Protein AF-A0A2V2E7L6-F1 (afdb_monomer_lite)

Sequence (193 aa):
MFNAYAQVTAALDRAVTGLPAGRSKAVYAKNCHAIVPCTDEAYANDIAARCREAVGCTAEITGKSIAVSLDANTLASLLRKAMADAEQSEREPDGDTDEGYAELKLMTLARKGDRGLCDTDGIKRAAWLLMGVTAYPQDAKRTAARMKEAALAVREMLKDIPTKERESIRRECGLIGMAGSALMSAGRKIIGL

Radius of gyration: 16.2 Å; chains: 1; bounding box: 34×44×43 Å

Secondary structure (DSSP, 8-state):
---HHHHHHHHHHHHTTTS-SSS---EEETTEEEEEE-S-TTTHHHHHHHHHHHHTSEEEE-SSEEEEE--HHHHHHHHHHHHHT----SSPPPSSSHHHHHHHHHHHHHTT--------HHHHHHHHHHHTGGG-TT-HHHHHHHHHHHHHHHHHTTTTS-HHHHHHHHHHTHHHHHHHHHHHHHHHHHHT-

Structure (mmCIF, N/CA/C/O backbone):
data_AF-A0A2V2E7L6-F1
#
_entry.id   AF-A0A2V2E7L6-F1
#
loop_
_atom_site.group_PDB
_atom_site.id
_atom_site.type_symbol
_atom_site.label_atom_id
_atom_site.label_alt_id
_atom_site.label_comp_id
_atom_site.label_asym_id
_atom_site.label_entity_id
_atom_site.label_seq_id
_atom_site.pdbx_PDB_ins_code
_atom_site.Cartn_x
_atom_site.Cartn_y
_atom_site.Cartn_z
_atom_site.occupancy
_atom_site.B_iso_or_equiv
_atom_site.auth_seq_id
_atom_site.auth_comp_id
_atom_site.auth_asym_id
_atom_site.auth_atom_id
_atom_site.pdbx_PDB_model_num
ATOM 1 N N . MET A 1 1 ? 16.302 -7.862 -2.914 1.00 52.12 1 MET A N 1
ATOM 2 C CA . MET A 1 1 ? 15.168 -7.146 -2.305 1.00 52.12 1 MET A CA 1
ATOM 3 C C . MET A 1 1 ? 13.929 -8.023 -2.408 1.00 52.12 1 MET A C 1
ATOM 5 O O . MET A 1 1 ? 13.472 -8.304 -3.514 1.00 52.12 1 MET A O 1
ATOM 9 N N . PHE A 1 2 ? 13.456 -8.545 -1.278 1.00 51.78 2 PHE A N 1
ATOM 10 C CA . PHE A 1 2 ? 12.215 -9.311 -1.185 1.00 51.78 2 PHE A CA 1
ATOM 11 C C . PHE A 1 2 ? 11.047 -8.327 -1.082 1.00 51.78 2 PHE A C 1
ATOM 13 O O . PHE A 1 2 ? 10.923 -7.595 -0.106 1.00 51.78 2 PHE A O 1
ATOM 20 N N . ASN A 1 3 ? 10.171 -8.307 -2.085 1.00 66.06 3 ASN A N 1
ATOM 21 C CA . ASN A 1 3 ? 8.957 -7.501 -2.045 1.00 66.06 3 ASN A CA 1
ATOM 22 C C . ASN A 1 3 ? 7.763 -8.387 -2.412 1.00 66.06 3 ASN A C 1
ATOM 24 O O . ASN A 1 3 ? 7.606 -8.780 -3.567 1.00 66.06 3 ASN A O 1
ATOM 28 N N . ALA A 1 4 ? 6.922 -8.711 -1.428 1.00 60.75 4 ALA A N 1
ATOM 29 C CA . ALA A 1 4 ? 5.753 -9.563 -1.636 1.00 60.75 4 ALA A CA 1
ATOM 30 C C . ALA A 1 4 ? 4.747 -8.957 -2.623 1.00 60.75 4 ALA A C 1
ATOM 32 O O . ALA A 1 4 ? 4.131 -9.694 -3.386 1.00 60.75 4 ALA A O 1
ATOM 33 N N . TYR A 1 5 ? 4.635 -7.626 -2.696 1.00 71.06 5 TYR A N 1
ATOM 34 C CA . TYR A 1 5 ? 3.842 -6.965 -3.733 1.00 71.06 5 TYR A CA 1
ATOM 35 C C . TYR A 1 5 ? 4.408 -7.266 -5.124 1.00 71.06 5 TYR A C 1
ATOM 37 O O . TYR A 1 5 ? 3.654 -7.590 -6.042 1.00 71.06 5 TYR A O 1
ATOM 45 N N . ALA A 1 6 ? 5.733 -7.200 -5.286 1.00 70.88 6 ALA A N 1
ATOM 46 C CA . ALA A 1 6 ? 6.401 -7.540 -6.540 1.00 70.88 6 ALA A CA 1
ATOM 47 C C . ALA A 1 6 ? 6.273 -9.031 -6.870 1.00 70.88 6 ALA A C 1
ATOM 49 O O . ALA A 1 6 ? 6.044 -9.360 -8.022 1.00 70.88 6 ALA A O 1
ATOM 50 N N . GLN A 1 7 ? 6.373 -9.928 -5.887 1.00 66.00 7 GLN A N 1
ATOM 51 C CA . GLN A 1 7 ? 6.230 -11.371 -6.106 1.00 66.00 7 G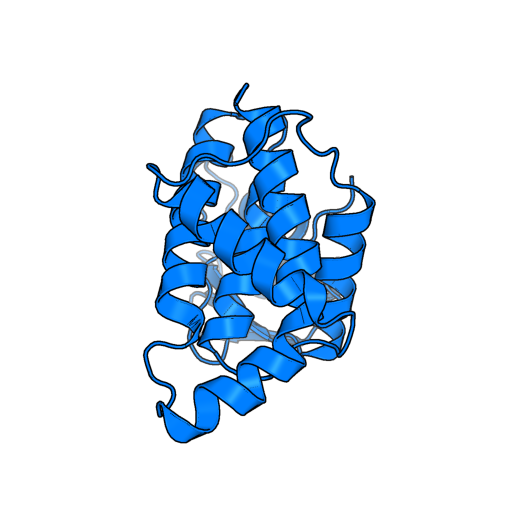LN A CA 1
ATOM 52 C C . GLN A 1 7 ? 4.803 -11.768 -6.461 1.00 66.00 7 GLN A C 1
ATOM 54 O O . GLN A 1 7 ? 4.617 -12.526 -7.408 1.00 66.00 7 GLN A O 1
ATOM 59 N N . VAL A 1 8 ? 3.803 -11.217 -5.762 1.00 66.06 8 VAL A N 1
ATOM 60 C CA . VAL A 1 8 ? 2.398 -11.372 -6.145 1.00 66.06 8 VAL A CA 1
ATOM 61 C C . VAL A 1 8 ? 2.221 -10.827 -7.543 1.00 66.06 8 VAL A C 1
ATOM 63 O O . VAL A 1 8 ? 1.805 -11.594 -8.396 1.00 66.06 8 VAL A O 1
ATOM 66 N N . THR A 1 9 ? 2.628 -9.578 -7.810 1.00 66.00 9 THR A N 1
ATOM 67 C CA . THR A 1 9 ? 2.483 -8.967 -9.142 1.00 66.00 9 THR A CA 1
ATOM 68 C C . THR A 1 9 ? 3.199 -9.769 -10.233 1.00 66.00 9 THR A C 1
ATOM 70 O O . THR A 1 9 ? 2.630 -9.975 -11.293 1.00 66.00 9 THR A O 1
ATOM 73 N N . ALA A 1 10 ? 4.391 -10.302 -9.968 1.00 63.81 10 ALA A N 1
ATOM 74 C CA . ALA A 1 10 ? 5.139 -11.143 -10.898 1.00 63.81 10 ALA A CA 1
ATOM 75 C C . ALA A 1 10 ? 4.474 -12.509 -11.114 1.00 63.81 10 ALA A C 1
ATOM 77 O O . ALA A 1 10 ? 4.509 -13.036 -12.225 1.00 63.81 10 ALA A O 1
ATOM 78 N N . ALA A 1 11 ? 3.852 -13.086 -10.082 1.00 58.09 11 ALA A N 1
ATOM 79 C CA . ALA A 1 11 ? 2.988 -14.248 -10.246 1.00 58.09 11 ALA A CA 1
ATOM 80 C C . ALA A 1 11 ? 1.781 -13.900 -11.136 1.00 58.09 11 ALA A C 1
ATOM 82 O O . ALA A 1 11 ? 1.452 -14.704 -12.001 1.00 58.09 11 ALA A O 1
ATOM 83 N N . LEU A 1 12 ? 1.205 -12.689 -11.029 1.00 56.41 12 LEU A N 1
ATOM 84 C CA . LEU A 1 12 ? 0.148 -12.208 -11.946 1.00 56.41 12 LEU A CA 1
ATOM 85 C C . LEU A 1 12 ? 0.660 -12.023 -13.372 1.00 56.41 12 LEU A C 1
ATOM 87 O O . LEU A 1 12 ? -0.023 -12.362 -14.329 1.00 56.41 12 LEU A O 1
ATOM 91 N N . ASP A 1 13 ? 1.858 -11.473 -13.529 1.00 55.53 13 ASP A N 1
ATOM 92 C CA . ASP A 1 13 ? 2.434 -11.217 -14.845 1.00 55.53 13 ASP A CA 1
ATOM 93 C C . ASP A 1 13 ? 2.744 -12.541 -15.571 1.00 55.53 13 ASP A C 1
ATOM 95 O O . ASP A 1 13 ? 2.579 -12.637 -16.785 1.00 55.53 13 ASP A O 1
ATOM 99 N N . ARG A 1 14 ? 3.133 -13.592 -14.833 1.00 53.56 14 ARG A N 1
ATOM 100 C CA . ARG A 1 14 ? 3.352 -14.953 -15.366 1.00 53.56 14 ARG A CA 1
ATOM 101 C C . ARG A 1 14 ? 2.060 -15.738 -15.596 1.00 53.56 14 ARG A C 1
ATOM 103 O O . ARG A 1 14 ? 2.035 -16.612 -16.450 1.00 53.56 14 ARG A O 1
ATOM 110 N N . ALA A 1 15 ? 1.018 -15.436 -14.831 1.00 48.81 15 ALA A N 1
ATOM 111 C CA . ALA A 1 15 ? -0.311 -16.029 -14.931 1.00 48.81 15 ALA A CA 1
ATOM 112 C C . ALA A 1 15 ? -1.065 -15.643 -16.211 1.00 48.81 15 ALA A C 1
ATOM 114 O O . ALA A 1 15 ? -1.865 -16.415 -16.727 1.00 48.81 15 ALA A O 1
ATOM 115 N N . VAL A 1 16 ? -0.848 -14.413 -16.685 1.00 48.38 16 VAL A N 1
ATOM 116 C CA . VAL A 1 16 ? -1.621 -13.771 -17.763 1.00 48.38 16 VAL A CA 1
ATOM 117 C C . VAL A 1 16 ? -0.838 -13.815 -19.087 1.00 48.38 16 VAL A C 1
ATOM 119 O O . VAL A 1 16 ? -0.894 -12.887 -19.889 1.00 48.38 16 VAL A O 1
ATOM 122 N N . THR A 1 17 ? -0.029 -14.852 -19.323 1.00 51.06 17 THR A N 1
ATOM 123 C CA . THR A 1 17 ? 0.965 -14.857 -20.409 1.00 51.06 17 THR A CA 1
ATOM 124 C C . THR A 1 17 ? 0.361 -14.597 -21.790 1.00 51.06 17 THR A C 1
ATOM 126 O O . THR A 1 17 ? -0.371 -15.397 -22.363 1.00 51.06 17 THR A O 1
ATOM 129 N N . GLY A 1 18 ? 0.742 -13.431 -22.318 1.00 44.72 18 GLY A N 1
ATOM 130 C CA . GLY A 1 18 ? 0.370 -12.887 -23.621 1.00 44.72 18 GLY A CA 1
ATOM 131 C C . GLY A 1 18 ? 0.755 -11.411 -23.790 1.00 44.72 18 GLY A C 1
ATOM 132 O O . GLY A 1 18 ? 0.862 -10.940 -24.919 1.00 44.72 18 GLY A O 1
ATOM 133 N N . LEU A 1 19 ? 1.018 -10.667 -22.705 1.00 38.12 19 LEU A N 1
ATOM 134 C CA . LEU A 1 19 ? 1.447 -9.263 -22.777 1.00 38.12 19 LEU A CA 1
ATOM 135 C C . LEU A 1 19 ? 2.595 -8.951 -21.794 1.00 38.12 19 LEU A C 1
ATOM 137 O O . LEU A 1 19 ? 2.591 -9.461 -20.675 1.00 38.12 19 LEU A O 1
ATOM 141 N N . PRO A 1 20 ? 3.571 -8.102 -22.184 1.00 36.69 20 PRO A N 1
ATOM 142 C CA . PRO A 1 20 ? 4.655 -7.662 -21.304 1.00 36.69 20 PRO A CA 1
ATOM 143 C C . PRO A 1 20 ? 4.115 -6.907 -20.079 1.00 36.69 20 PRO A C 1
ATOM 145 O O . PRO A 1 20 ? 3.036 -6.318 -20.144 1.00 36.69 20 PRO A O 1
ATOM 148 N N . ALA A 1 21 ? 4.901 -6.921 -18.993 1.00 41.59 21 ALA A N 1
ATOM 149 C CA . ALA A 1 21 ? 4.631 -6.522 -17.599 1.00 41.59 21 ALA A CA 1
ATOM 150 C C . ALA A 1 21 ? 4.078 -5.095 -17.354 1.00 41.59 21 ALA A C 1
ATOM 152 O O . ALA A 1 21 ? 4.599 -4.346 -16.529 1.00 41.59 21 ALA A O 1
ATOM 153 N N . GLY A 1 22 ? 3.030 -4.675 -18.058 1.00 39.69 22 GLY A N 1
ATOM 154 C CA . GLY A 1 22 ? 2.589 -3.285 -18.106 1.00 39.69 22 GLY A CA 1
ATOM 155 C C . GLY A 1 22 ? 1.248 -2.973 -17.449 1.00 39.69 22 GLY A C 1
ATOM 156 O O . GLY A 1 22 ? 0.973 -1.789 -17.263 1.00 39.69 22 GLY A O 1
ATOM 157 N N . ARG A 1 23 ? 0.365 -3.946 -17.149 1.00 40.25 23 ARG A N 1
ATOM 158 C CA . ARG A 1 23 ? -1.052 -3.598 -16.863 1.00 40.25 23 ARG A CA 1
ATOM 159 C C . ARG A 1 23 ? -1.836 -4.436 -15.847 1.00 40.25 23 ARG A C 1
ATOM 161 O O . ARG A 1 23 ? -2.898 -3.964 -15.442 1.00 40.25 23 ARG A O 1
ATOM 168 N N . SER A 1 24 ? -1.361 -5.587 -15.373 1.00 46.38 24 SER A N 1
ATOM 169 C CA . SER A 1 24 ? -2.100 -6.362 -14.361 1.00 46.38 24 SER A CA 1
ATOM 170 C C . SER A 1 24 ? -1.882 -5.765 -12.969 1.00 46.38 24 SER A C 1
ATOM 172 O O . SER A 1 24 ? -0.983 -6.147 -12.224 1.00 46.38 24 SER A O 1
ATOM 174 N N . LYS A 1 25 ? -2.672 -4.743 -12.616 1.00 58.47 25 LYS A N 1
ATOM 175 C CA . LYS A 1 25 ? -2.643 -4.162 -11.271 1.00 58.47 25 LYS A CA 1
ATOM 176 C C . LYS A 1 25 ? -3.260 -5.177 -10.308 1.00 58.47 25 LYS A C 1
ATOM 178 O O . LYS A 1 25 ? -4.473 -5.330 -10.310 1.00 58.47 25 LYS A O 1
ATOM 183 N N . ALA A 1 26 ? -2.458 -5.827 -9.466 1.00 62.53 26 ALA A N 1
ATOM 184 C CA . ALA A 1 26 ? -2.985 -6.377 -8.219 1.00 62.53 26 ALA A CA 1
ATOM 185 C C . ALA A 1 26 ? -3.687 -5.224 -7.484 1.00 62.53 26 ALA A C 1
ATOM 187 O O . ALA A 1 26 ? -3.040 -4.210 -7.183 1.00 62.53 26 ALA A O 1
ATOM 188 N N . VAL A 1 27 ? -4.995 -5.326 -7.253 1.00 65.94 27 VAL A N 1
ATOM 189 C CA . VAL A 1 27 ? -5.765 -4.269 -6.582 1.00 65.94 27 VAL A CA 1
ATOM 190 C C . VAL A 1 27 ? -6.230 -4.780 -5.231 1.00 65.94 27 VAL A C 1
ATOM 192 O O . VAL A 1 27 ? -6.679 -5.914 -5.120 1.00 65.94 27 VAL A O 1
ATOM 195 N N . TYR A 1 28 ? -6.138 -3.941 -4.205 1.00 73.12 28 TYR A N 1
ATOM 196 C CA . TYR A 1 28 ? -6.814 -4.211 -2.941 1.00 73.12 28 TYR A CA 1
ATOM 197 C C . TYR A 1 28 ? -8.331 -4.098 -3.127 1.00 73.12 28 TYR A C 1
ATOM 199 O O . TYR A 1 28 ? -8.801 -3.107 -3.694 1.00 73.12 28 TYR A O 1
ATOM 207 N N . ALA A 1 29 ? -9.098 -5.040 -2.588 1.00 75.12 29 ALA A N 1
ATOM 208 C CA . ALA A 1 29 ? -10.550 -4.939 -2.507 1.00 75.12 29 ALA A CA 1
ATOM 209 C C . ALA A 1 29 ? -11.034 -5.161 -1.074 1.00 75.12 29 ALA A C 1
ATOM 211 O O . ALA A 1 29 ? -10.329 -5.692 -0.224 1.00 75.12 29 ALA A O 1
ATOM 212 N N . LYS A 1 30 ? -12.257 -4.733 -0.775 1.00 72.38 30 LYS A N 1
ATOM 213 C CA . LYS A 1 30 ? -12.821 -4.922 0.564 1.00 72.38 30 LYS A CA 1
ATOM 214 C C . LYS A 1 30 ? -12.825 -6.415 0.927 1.00 72.38 30 LYS A C 1
ATOM 216 O O . LYS A 1 30 ? -13.267 -7.220 0.112 1.00 72.38 30 LYS A O 1
ATOM 221 N N . ASN A 1 31 ? -12.330 -6.773 2.115 1.00 72.75 31 ASN A N 1
ATOM 222 C CA . ASN A 1 31 ? -12.122 -8.161 2.568 1.00 72.75 31 ASN A CA 1
ATOM 223 C C . ASN A 1 31 ? -11.083 -8.988 1.777 1.00 72.75 31 ASN A C 1
ATOM 225 O O . ASN A 1 31 ? -10.924 -10.171 2.061 1.00 72.75 31 ASN A O 1
ATOM 229 N N . CYS A 1 32 ? -10.385 -8.411 0.793 1.00 70.25 32 CYS A N 1
ATOM 230 C CA . CYS A 1 32 ? -9.393 -9.100 -0.038 1.00 70.25 32 CYS A CA 1
ATOM 231 C C . CYS A 1 32 ? -8.142 -8.231 -0.191 1.00 70.25 32 CYS A C 1
ATOM 233 O O . CYS A 1 32 ? -8.167 -7.156 -0.788 1.00 70.25 32 CYS A O 1
ATOM 235 N N . HIS A 1 33 ? -7.000 -8.719 0.274 1.00 71.69 33 HIS A N 1
ATOM 236 C CA . HIS A 1 33 ? -5.763 -7.943 0.215 1.00 71.69 33 HIS A CA 1
ATOM 237 C C . HIS A 1 33 ? -5.260 -7.726 -1.208 1.00 71.69 33 HIS A C 1
ATOM 239 O O . HIS A 1 33 ? -4.748 -6.652 -1.525 1.00 71.69 33 HIS A O 1
ATOM 245 N N . ALA A 1 34 ? -5.450 -8.718 -2.072 1.00 73.00 34 ALA A N 1
ATOM 246 C CA . ALA A 1 34 ? -5.235 -8.571 -3.497 1.00 73.00 34 ALA A CA 1
ATOM 247 C C . ALA A 1 34 ? -6.311 -9.333 -4.266 1.00 73.00 34 ALA A C 1
ATOM 249 O O . ALA A 1 34 ? -6.595 -10.491 -3.971 1.00 73.00 34 ALA A O 1
ATOM 250 N N . ILE A 1 35 ? -6.881 -8.682 -5.271 1.00 73.19 35 ILE A N 1
ATOM 251 C CA . ILE A 1 35 ? -7.633 -9.329 -6.335 1.00 73.19 35 ILE A CA 1
ATOM 252 C C . ILE A 1 35 ? -6.741 -9.397 -7.565 1.00 73.19 35 ILE A C 1
ATOM 254 O O . ILE A 1 35 ? -6.147 -8.405 -8.003 1.00 73.19 35 ILE A O 1
ATOM 258 N N . VAL A 1 36 ? -6.676 -10.601 -8.107 1.00 69.31 36 VAL A N 1
ATOM 259 C CA . VAL A 1 36 ? -5.895 -10.987 -9.271 1.00 69.31 36 VAL A CA 1
ATOM 260 C C . VAL A 1 36 ? -6.863 -11.359 -10.379 1.00 69.31 36 VAL A C 1
ATOM 262 O O . VAL A 1 36 ? -7.569 -12.343 -10.210 1.00 69.31 36 VAL A O 1
ATOM 265 N N . PRO A 1 37 ? -6.913 -10.655 -11.515 1.00 65.00 37 PRO A N 1
ATOM 266 C CA . PRO A 1 37 ? -7.666 -11.135 -12.663 1.00 65.00 37 PRO A CA 1
ATOM 267 C C . PRO A 1 37 ? -7.073 -12.461 -13.149 1.00 65.00 37 PRO A C 1
ATOM 269 O O . PRO A 1 37 ? -5.872 -12.556 -13.392 1.00 65.00 37 PRO A O 1
ATOM 272 N N . CYS A 1 38 ? -7.915 -13.474 -13.303 1.00 64.94 38 CYS A N 1
ATOM 273 C CA . CYS A 1 38 ? -7.557 -14.758 -13.882 1.00 64.94 38 CYS A CA 1
ATOM 274 C C . CYS A 1 38 ? -8.382 -14.929 -15.159 1.00 64.94 38 CYS A C 1
ATOM 276 O O . CYS A 1 38 ? -9.595 -15.130 -15.112 1.00 64.94 38 CYS A O 1
ATOM 278 N N . THR A 1 39 ? -7.734 -14.734 -16.308 1.00 59.19 39 THR A N 1
ATOM 279 C CA . THR A 1 39 ? -8.381 -14.813 -17.626 1.00 59.19 39 THR A CA 1
ATOM 280 C C . THR A 1 39 ? -8.483 -16.237 -18.153 1.00 59.19 39 THR A C 1
ATOM 282 O O . THR A 1 39 ? -9.292 -16.478 -19.044 1.00 59.19 39 THR A O 1
ATOM 285 N N . ASP A 1 40 ? -7.683 -17.154 -17.607 1.00 63.22 40 ASP A N 1
ATOM 286 C CA . ASP A 1 40 ? -7.624 -18.553 -18.012 1.00 63.22 40 ASP A CA 1
ATOM 287 C C . ASP A 1 40 ? -7.804 -19.470 -16.794 1.00 63.22 40 ASP A C 1
ATOM 289 O O . ASP A 1 40 ? -6.927 -19.588 -15.933 1.00 63.22 40 ASP A O 1
ATOM 293 N N . GLU A 1 41 ? -8.970 -20.115 -16.727 1.00 64.81 41 GLU A N 1
ATOM 294 C CA . GLU A 1 41 ? -9.347 -21.024 -15.643 1.00 64.81 41 GLU A CA 1
ATOM 295 C C . GLU A 1 41 ? -8.428 -22.253 -15.559 1.00 64.81 41 GLU A C 1
ATOM 297 O O . GLU A 1 41 ? -8.248 -22.797 -14.467 1.00 64.81 41 GLU A O 1
ATOM 302 N N . ALA A 1 42 ? -7.777 -22.652 -16.661 1.00 66.19 42 ALA A N 1
ATOM 303 C CA . ALA A 1 42 ? -6.859 -23.791 -16.673 1.00 66.19 42 ALA A CA 1
ATOM 304 C C . ALA A 1 42 ? -5.615 -23.549 -15.800 1.00 66.19 42 ALA A C 1
ATOM 306 O O . ALA A 1 42 ? -5.059 -24.494 -15.237 1.00 66.19 42 ALA A O 1
ATOM 307 N N . TYR A 1 43 ? -5.210 -22.286 -15.635 1.00 66.06 43 TYR A N 1
ATOM 308 C CA . TYR A 1 43 ? -4.040 -21.901 -14.843 1.00 66.06 43 TYR A CA 1
ATOM 309 C C . TYR A 1 43 ? -4.391 -21.347 -13.460 1.00 66.06 43 TYR A C 1
ATOM 311 O O . TYR A 1 43 ? -3.494 -21.170 -12.637 1.00 66.06 43 TYR A O 1
ATOM 319 N N . ALA A 1 44 ? -5.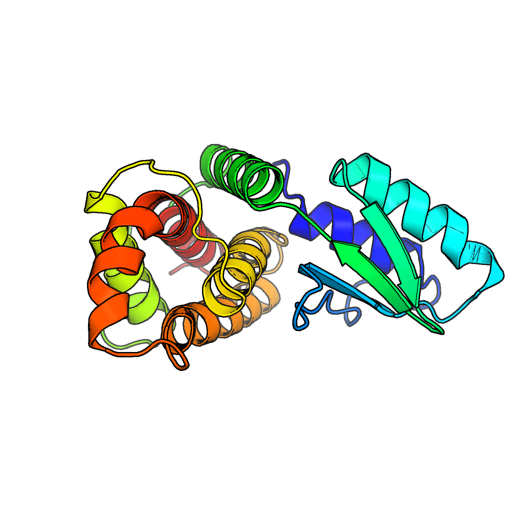673 -21.125 -13.154 1.00 69.31 44 ALA A N 1
ATOM 320 C CA . ALA A 1 44 ? -6.119 -20.518 -11.897 1.00 69.31 44 ALA A CA 1
ATOM 321 C C . ALA A 1 44 ? -5.532 -21.204 -10.649 1.00 69.31 44 ALA A C 1
ATOM 323 O O . ALA A 1 44 ? -5.120 -20.535 -9.700 1.00 69.31 44 ALA A O 1
ATOM 324 N N . ASN A 1 45 ? -5.423 -22.536 -10.676 1.00 74.75 45 ASN A N 1
ATOM 325 C CA . ASN A 1 45 ? -4.851 -23.318 -9.580 1.00 74.75 45 ASN A CA 1
ATOM 326 C C . ASN A 1 45 ? -3.335 -23.124 -9.410 1.00 74.75 45 ASN A C 1
ATOM 328 O O . ASN A 1 45 ? -2.876 -23.021 -8.273 1.00 74.75 45 ASN A O 1
ATOM 332 N N . ASP A 1 46 ? -2.566 -23.036 -10.502 1.00 71.56 46 ASP A N 1
ATOM 333 C CA . ASP A 1 46 ? -1.116 -22.776 -10.446 1.00 71.56 46 ASP A CA 1
ATOM 334 C C . ASP A 1 46 ? -0.842 -21.364 -9.917 1.00 71.56 46 ASP A C 1
ATOM 336 O O . ASP A 1 46 ? -0.004 -21.155 -9.042 1.00 71.56 46 ASP A O 1
ATOM 340 N N . ILE A 1 47 ? -1.622 -20.389 -10.385 1.00 68.25 47 ILE A N 1
ATOM 341 C CA . ILE A 1 47 ? -1.511 -18.991 -9.962 1.00 68.25 47 ILE A CA 1
ATOM 342 C C . ILE A 1 47 ? -1.836 -18.870 -8.475 1.00 68.25 47 ILE A C 1
ATOM 344 O O . ILE A 1 47 ? -1.072 -18.267 -7.721 1.00 68.25 47 ILE A O 1
ATOM 348 N N . ALA A 1 48 ? -2.933 -19.494 -8.033 1.00 73.50 48 ALA A N 1
ATOM 349 C CA . ALA A 1 48 ? -3.289 -19.539 -6.626 1.00 73.50 48 ALA A CA 1
ATOM 350 C C . ALA A 1 48 ? -2.173 -20.200 -5.806 1.00 73.50 48 ALA A C 1
ATOM 352 O O . ALA A 1 48 ? -1.748 -19.618 -4.813 1.00 73.50 48 ALA A O 1
ATOM 353 N N . ALA A 1 49 ? -1.640 -21.352 -6.231 1.00 74.50 49 ALA A N 1
ATOM 354 C CA . ALA A 1 49 ? -0.549 -22.040 -5.538 1.00 74.50 49 ALA A CA 1
ATOM 355 C C . ALA A 1 49 ? 0.702 -21.158 -5.390 1.00 74.50 49 ALA A C 1
ATOM 357 O O . ALA A 1 49 ? 1.225 -21.033 -4.283 1.00 74.50 49 ALA A O 1
ATOM 358 N N . ARG A 1 50 ? 1.118 -20.462 -6.453 1.00 70.38 50 ARG A N 1
ATOM 359 C CA . ARG A 1 50 ? 2.245 -19.515 -6.412 1.00 70.38 50 ARG A CA 1
ATOM 360 C C . ARG A 1 50 ? 1.980 -18.325 -5.496 1.00 70.38 50 ARG A C 1
ATOM 362 O O . ARG A 1 50 ? 2.891 -17.882 -4.803 1.00 70.38 50 ARG A O 1
ATOM 369 N N . CYS A 1 51 ? 0.754 -17.802 -5.459 1.00 69.75 51 CYS A N 1
ATOM 370 C CA . CYS A 1 51 ? 0.380 -16.757 -4.503 1.00 69.75 51 CYS A CA 1
ATOM 371 C C . CYS A 1 51 ? 0.446 -17.267 -3.055 1.00 69.75 51 CYS A C 1
ATOM 373 O O . CYS A 1 51 ? 0.960 -16.561 -2.185 1.00 69.75 51 CYS A O 1
ATOM 375 N N . ARG A 1 52 ? -0.013 -18.500 -2.792 1.00 74.38 52 ARG A N 1
ATOM 376 C CA . ARG A 1 52 ? 0.111 -19.125 -1.464 1.00 74.38 52 ARG A CA 1
ATOM 377 C C . ARG A 1 52 ? 1.575 -19.325 -1.081 1.00 74.38 52 ARG A C 1
ATOM 379 O O . ARG A 1 52 ? 1.922 -19.044 0.056 1.00 74.38 52 ARG A O 1
ATOM 386 N N . GLU A 1 53 ? 2.428 -19.739 -2.014 1.00 71.00 53 GLU A N 1
ATOM 387 C CA . GLU A 1 53 ? 3.864 -19.936 -1.783 1.00 71.00 53 GLU A CA 1
ATOM 388 C C . GLU A 1 53 ? 4.603 -18.612 -1.531 1.00 71.00 53 GLU A C 1
ATOM 390 O O . GLU A 1 53 ? 5.329 -18.484 -0.549 1.00 71.00 53 GLU A O 1
ATOM 395 N N . ALA A 1 54 ? 4.386 -17.602 -2.377 1.00 64.94 54 ALA A N 1
ATOM 396 C CA . ALA A 1 54 ? 5.086 -16.320 -2.287 1.00 64.94 54 ALA A CA 1
ATOM 397 C C . ALA A 1 54 ? 4.728 -15.527 -1.019 1.00 64.94 54 ALA A C 1
ATOM 399 O O . ALA A 1 54 ? 5.553 -14.780 -0.490 1.00 64.94 54 ALA A O 1
ATOM 400 N N . VAL A 1 55 ? 3.487 -15.661 -0.544 1.00 66.12 55 VAL A N 1
ATOM 401 C CA . VAL A 1 55 ? 2.940 -14.806 0.521 1.00 66.12 55 VAL A CA 1
ATOM 402 C C . VAL A 1 55 ? 2.590 -15.586 1.794 1.00 66.12 55 VAL A C 1
ATOM 404 O O . VAL A 1 55 ? 2.415 -14.975 2.844 1.00 66.12 55 VAL A O 1
ATOM 407 N N . GLY A 1 56 ? 2.523 -16.920 1.737 1.00 67.50 56 GLY A N 1
ATOM 408 C CA . GLY A 1 56 ? 2.190 -17.780 2.878 1.00 67.50 56 GLY A CA 1
ATOM 409 C C . GLY A 1 56 ? 0.726 -17.680 3.311 1.00 67.50 56 GLY A C 1
ATOM 410 O O . GLY A 1 56 ? 0.450 -17.580 4.501 1.00 67.50 56 GLY A O 1
ATOM 411 N N . CYS A 1 57 ? -0.214 -17.633 2.364 1.00 70.88 57 CYS A N 1
ATOM 412 C CA . CYS A 1 57 ? -1.587 -17.181 2.621 1.00 70.88 57 CYS A CA 1
ATOM 413 C C . CYS A 1 57 ? -2.683 -18.059 2.013 1.00 70.88 57 CYS A C 1
ATOM 415 O O . CYS A 1 57 ? -2.399 -19.004 1.275 1.00 70.88 57 CYS A O 1
ATOM 417 N N . THR A 1 58 ? -3.946 -17.717 2.291 1.00 76.88 58 THR A N 1
ATOM 418 C CA . THR A 1 58 ? -5.091 -18.285 1.577 1.00 76.88 58 THR A CA 1
ATOM 419 C C . THR A 1 58 ? -5.321 -17.530 0.268 1.00 76.88 58 THR A C 1
ATOM 421 O O . THR A 1 58 ? -5.341 -16.300 0.207 1.00 76.88 58 THR A O 1
ATOM 424 N N . ALA A 1 59 ? -5.478 -18.303 -0.804 1.00 75.00 59 ALA A N 1
ATOM 425 C CA . ALA A 1 59 ? -5.822 -17.810 -2.129 1.00 75.00 59 ALA A CA 1
ATOM 426 C C . ALA A 1 59 ? -7.026 -18.607 -2.631 1.00 75.00 59 ALA A C 1
ATOM 428 O O . ALA A 1 59 ? -6.945 -19.839 -2.741 1.00 75.00 59 ALA A O 1
ATOM 429 N N . GLU A 1 60 ? -8.120 -17.905 -2.904 1.00 80.44 60 GLU A N 1
ATOM 430 C CA . GLU A 1 60 ? -9.400 -18.460 -3.342 1.00 80.44 60 GLU A CA 1
ATOM 431 C C . GLU A 1 60 ? -9.726 -17.976 -4.753 1.00 80.44 60 GLU A C 1
ATOM 433 O O . GLU A 1 60 ? -9.561 -16.800 -5.072 1.00 80.44 60 GLU A O 1
ATOM 438 N N . ILE A 1 61 ? -10.195 -18.882 -5.608 1.00 76.38 61 ILE A N 1
ATOM 439 C CA . ILE A 1 61 ? -10.617 -18.542 -6.969 1.00 76.38 61 ILE A CA 1
ATOM 440 C C . ILE A 1 61 ? -12.070 -18.058 -6.903 1.00 76.38 61 ILE A C 1
ATOM 442 O O . ILE A 1 61 ? -12.960 -18.789 -6.475 1.00 76.38 61 ILE A O 1
ATOM 446 N N . THR A 1 62 ? -12.311 -16.820 -7.325 1.00 73.94 62 THR A N 1
ATOM 447 C CA . THR A 1 62 ? -13.611 -16.143 -7.330 1.00 73.94 62 THR A CA 1
ATOM 448 C C . THR A 1 62 ? -13.982 -15.731 -8.757 1.00 73.94 62 THR A C 1
ATOM 450 O O . THR A 1 62 ? -13.679 -14.637 -9.233 1.00 73.94 62 THR A O 1
ATOM 453 N N . GLY A 1 63 ? -14.640 -16.638 -9.485 1.00 75.00 63 GLY A N 1
ATOM 454 C CA . GLY A 1 63 ? -14.950 -16.436 -10.904 1.00 75.00 63 GLY A CA 1
ATOM 455 C C . GLY A 1 63 ? -13.673 -16.221 -11.725 1.00 75.00 63 GLY A C 1
ATOM 456 O O . GLY A 1 63 ? -12.749 -17.022 -11.654 1.00 75.00 63 GLY A O 1
ATOM 457 N N . LYS A 1 64 ? -13.588 -15.101 -12.455 1.00 72.25 64 LYS A N 1
ATOM 458 C CA . LYS A 1 64 ? -12.402 -14.712 -13.248 1.00 72.25 64 LYS A CA 1
ATOM 459 C C . LYS A 1 64 ? -11.333 -14.006 -12.417 1.00 72.25 64 LYS A C 1
ATOM 461 O O . LYS A 1 64 ? -10.678 -13.071 -12.887 1.00 72.25 64 LYS A O 1
ATOM 466 N N . SER A 1 65 ? -11.215 -14.337 -11.139 1.00 72.81 65 SER A N 1
ATOM 467 C CA . SER A 1 65 ? -10.260 -13.696 -10.247 1.00 72.81 65 SER A CA 1
ATOM 468 C C . SER A 1 65 ? -9.748 -14.637 -9.168 1.00 72.81 65 SER A C 1
ATOM 470 O O . SER A 1 65 ? -10.374 -15.641 -8.860 1.00 72.81 65 SER A O 1
ATOM 472 N N . ILE A 1 66 ? -8.597 -14.310 -8.592 1.00 75.06 66 ILE A N 1
ATOM 473 C CA . ILE A 1 66 ? -8.056 -14.952 -7.399 1.00 75.06 66 ILE A CA 1
ATOM 474 C C . ILE A 1 66 ? -8.011 -13.888 -6.308 1.00 75.06 66 ILE A C 1
ATOM 476 O O . ILE A 1 66 ? -7.363 -12.850 -6.454 1.00 75.06 66 ILE A O 1
ATOM 480 N N . ALA A 1 67 ? -8.747 -14.136 -5.233 1.00 80.19 67 ALA A N 1
ATOM 481 C CA . ALA A 1 67 ? -8.749 -13.326 -4.034 1.00 80.19 67 ALA A CA 1
ATOM 482 C C . ALA A 1 67 ? -7.694 -13.870 -3.071 1.00 80.19 67 ALA A C 1
ATOM 484 O O . ALA A 1 67 ? -7.725 -15.038 -2.683 1.00 80.19 67 ALA A O 1
ATOM 485 N N . VAL A 1 68 ? -6.749 -13.014 -2.700 1.00 77.75 68 VAL A N 1
ATOM 486 C CA . VAL A 1 68 ? -5.724 -13.309 -1.704 1.00 77.75 68 VAL A CA 1
ATOM 487 C C . VAL A 1 68 ? -6.093 -12.610 -0.408 1.00 77.75 68 VAL A C 1
ATOM 489 O O . VAL A 1 68 ? -6.206 -11.379 -0.367 1.00 77.75 68 VAL A O 1
ATOM 492 N N . SER A 1 69 ? -6.237 -13.395 0.653 1.00 78.06 69 SER A N 1
ATOM 493 C CA . SER A 1 69 ? -6.558 -12.907 1.989 1.00 78.06 69 SER A CA 1
ATOM 494 C C . SER A 1 69 ? -5.363 -13.111 2.909 1.00 78.06 69 SER A C 1
ATOM 496 O O . SER A 1 69 ? -4.823 -14.207 3.036 1.00 78.06 69 SER A O 1
ATOM 498 N N . LEU A 1 70 ? -4.936 -12.021 3.541 1.00 77.12 70 LEU A N 1
ATOM 499 C CA . LEU A 1 70 ? -3.852 -12.005 4.511 1.00 77.12 70 LEU A CA 1
ATOM 500 C C . LEU A 1 70 ? -4.430 -11.599 5.856 1.00 77.12 70 LEU A C 1
ATOM 502 O O . LEU A 1 70 ? -5.123 -10.589 5.961 1.00 77.12 70 LEU A O 1
ATOM 506 N N . ASP A 1 71 ? -4.135 -12.358 6.901 1.00 80.19 71 ASP A N 1
ATOM 507 C CA . ASP A 1 71 ? -4.379 -11.857 8.244 1.00 80.19 71 ASP A CA 1
ATOM 508 C C . ASP A 1 71 ? -3.445 -10.663 8.547 1.00 80.19 71 ASP A C 1
ATOM 510 O O . ASP A 1 71 ? -2.438 -10.414 7.865 1.00 80.19 71 ASP A O 1
ATOM 514 N N . ALA A 1 72 ? -3.789 -9.894 9.581 1.00 82.12 72 ALA A N 1
ATOM 515 C CA . ALA A 1 72 ? -3.037 -8.702 9.957 1.00 82.12 72 ALA A CA 1
ATOM 516 C C . ALA A 1 72 ? -1.577 -9.005 10.353 1.00 82.12 72 ALA A C 1
ATOM 518 O O . ALA A 1 72 ? -0.701 -8.177 10.096 1.00 82.12 72 ALA A O 1
ATOM 519 N N . ASN A 1 73 ? -1.287 -10.181 10.921 1.00 85.81 73 ASN A N 1
ATOM 520 C CA . ASN A 1 73 ? 0.061 -10.567 11.349 1.00 85.81 73 ASN A CA 1
ATOM 521 C C . ASN A 1 73 ? 0.952 -10.900 10.152 1.00 85.81 73 ASN A C 1
ATOM 523 O O . ASN A 1 73 ? 2.112 -10.476 10.097 1.00 85.81 73 ASN A O 1
ATOM 527 N N . THR A 1 74 ? 0.407 -11.615 9.172 1.00 82.75 74 THR A N 1
ATOM 528 C CA . THR A 1 74 ? 1.081 -11.917 7.912 1.00 82.75 74 THR A CA 1
ATOM 529 C C . THR A 1 74 ? 1.395 -10.620 7.173 1.00 82.75 74 THR A C 1
ATOM 531 O O . THR A 1 74 ? 2.552 -10.372 6.832 1.00 82.75 74 THR A O 1
ATOM 534 N N . LEU A 1 75 ? 0.416 -9.719 7.028 1.00 84.56 75 LEU A N 1
ATOM 535 C CA . LEU A 1 75 ? 0.643 -8.416 6.396 1.00 84.56 75 LEU A CA 1
ATOM 536 C C . LEU A 1 75 ? 1.671 -7.561 7.156 1.00 84.56 75 LEU A C 1
ATOM 538 O O . LEU A 1 75 ? 2.557 -6.971 6.538 1.00 84.56 75 LEU A O 1
ATOM 542 N N . ALA A 1 76 ? 1.601 -7.525 8.488 1.00 89.12 76 ALA A N 1
ATOM 543 C CA . ALA A 1 76 ? 2.586 -6.842 9.323 1.00 89.12 76 ALA A CA 1
ATOM 544 C C . ALA A 1 76 ? 4.005 -7.397 9.106 1.00 89.12 76 ALA A C 1
ATOM 546 O O . ALA A 1 76 ? 4.970 -6.640 9.018 1.00 89.12 76 ALA A O 1
ATOM 547 N N . SER A 1 77 ? 4.142 -8.717 8.977 1.00 86.56 77 SER A N 1
ATOM 548 C CA . SER A 1 77 ? 5.430 -9.377 8.737 1.00 86.56 77 SER A CA 1
ATOM 549 C C . SER A 1 77 ? 6.004 -9.032 7.363 1.00 86.56 77 SER A C 1
ATOM 551 O O . SER A 1 77 ? 7.203 -8.779 7.240 1.00 86.56 77 SER A O 1
ATOM 553 N N . LEU A 1 78 ? 5.157 -8.960 6.334 1.00 84.88 78 LEU A N 1
ATOM 554 C CA . LEU A 1 78 ? 5.559 -8.541 4.989 1.00 84.88 78 LEU A CA 1
ATOM 555 C C . LEU A 1 78 ? 5.987 -7.073 4.946 1.00 84.88 78 LEU A C 1
ATOM 557 O O . LEU A 1 78 ? 7.013 -6.766 4.344 1.00 84.88 78 LEU A O 1
ATOM 561 N N . LEU A 1 79 ? 5.263 -6.186 5.636 1.00 88.19 79 LEU A N 1
ATOM 562 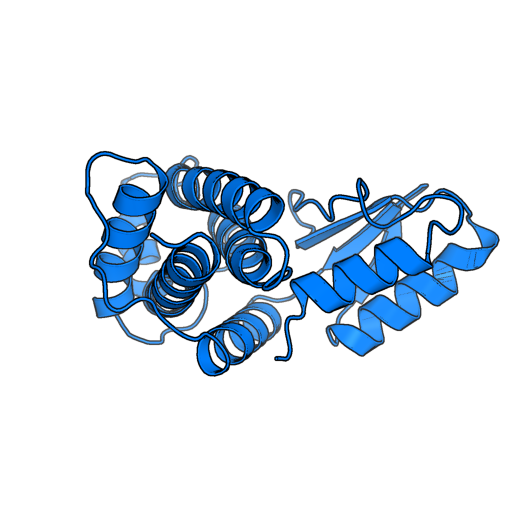C CA . LEU A 1 79 ? 5.642 -4.778 5.771 1.00 88.19 79 LEU A CA 1
ATOM 563 C C . LEU A 1 79 ? 7.019 -4.616 6.416 1.00 88.19 79 LEU A C 1
ATOM 565 O O . LEU A 1 79 ? 7.836 -3.849 5.914 1.00 88.19 79 LEU A O 1
ATOM 569 N N . ARG A 1 80 ? 7.299 -5.355 7.498 1.00 90.00 80 ARG A N 1
ATOM 570 C CA . ARG A 1 80 ? 8.613 -5.318 8.159 1.00 90.00 80 ARG A CA 1
ATOM 571 C C . ARG A 1 80 ? 9.733 -5.766 7.226 1.00 90.00 80 ARG A C 1
ATOM 573 O O . ARG A 1 80 ? 10.766 -5.110 7.180 1.00 90.00 80 ARG A O 1
ATOM 580 N N . LYS A 1 81 ? 9.517 -6.842 6.461 1.00 87.12 81 LYS A N 1
ATOM 581 C CA . LYS A 1 81 ? 10.486 -7.315 5.458 1.00 87.12 81 LYS A CA 1
ATOM 582 C C . LYS A 1 81 ? 10.723 -6.270 4.368 1.00 87.12 81 LYS A C 1
ATOM 584 O O . LYS A 1 81 ? 11.868 -5.953 4.075 1.00 87.12 81 LYS A O 1
ATOM 589 N N . ALA A 1 82 ? 9.652 -5.699 3.816 1.00 86.00 82 ALA A N 1
ATOM 590 C CA . ALA A 1 82 ? 9.750 -4.673 2.781 1.00 86.00 82 ALA A CA 1
ATOM 591 C C . ALA A 1 82 ? 10.484 -3.416 3.280 1.00 86.00 82 ALA A C 1
ATOM 593 O O . ALA A 1 82 ? 11.284 -2.846 2.547 1.00 86.00 82 ALA A O 1
ATOM 594 N N . MET A 1 83 ? 10.235 -3.006 4.528 1.00 90.06 83 MET A N 1
ATOM 595 C CA . MET A 1 83 ? 10.920 -1.891 5.185 1.00 90.06 83 MET A CA 1
ATOM 596 C C . MET A 1 83 ? 12.410 -2.172 5.416 1.00 90.06 83 MET A C 1
ATOM 598 O O . MET A 1 83 ? 13.223 -1.283 5.190 1.00 90.06 83 MET A O 1
ATOM 602 N N . ALA A 1 84 ? 12.770 -3.376 5.870 1.00 88.00 84 ALA A N 1
ATOM 603 C CA . ALA A 1 84 ? 14.159 -3.736 6.170 1.00 88.00 84 ALA A CA 1
ATOM 604 C C . ALA A 1 84 ? 15.068 -3.673 4.932 1.00 88.00 84 ALA A C 1
ATOM 606 O O . ALA A 1 84 ? 16.234 -3.307 5.047 1.00 88.00 84 ALA A O 1
ATOM 607 N N . ASP A 1 85 ? 14.519 -3.980 3.757 1.00 80.19 85 ASP A N 1
ATOM 608 C CA . ASP A 1 85 ? 15.251 -3.919 2.493 1.00 80.19 85 ASP A CA 1
ATOM 609 C C . ASP A 1 85 ? 15.223 -2.518 1.843 1.00 80.19 85 ASP A C 1
ATOM 611 O O . ASP A 1 85 ? 15.858 -2.314 0.809 1.00 80.19 85 ASP A O 1
ATOM 615 N N . ALA A 1 86 ? 14.463 -1.557 2.380 1.00 85.81 86 ALA A N 1
ATOM 616 C CA . ALA A 1 86 ? 14.219 -0.275 1.726 1.00 85.81 86 ALA A CA 1
ATOM 617 C C . ALA A 1 86 ? 15.395 0.701 1.904 1.00 85.81 86 ALA A C 1
ATOM 619 O O . ALA A 1 86 ? 15.668 1.186 3.002 1.00 85.81 86 ALA A O 1
ATOM 620 N N . GLU A 1 87 ? 16.047 1.058 0.798 1.00 88.25 87 GLU A N 1
ATOM 621 C CA . GLU A 1 87 ? 17.055 2.117 0.787 1.00 88.25 87 GLU A CA 1
ATOM 622 C C . GLU A 1 87 ? 16.405 3.503 0.771 1.00 88.25 87 GLU A C 1
ATOM 624 O O . GLU A 1 87 ? 15.821 3.909 -0.229 1.00 88.25 87 GLU A O 1
ATOM 629 N N . GLN A 1 88 ? 16.537 4.242 1.867 1.00 87.75 88 GLN A N 1
ATOM 630 C CA . GLN A 1 88 ? 15.852 5.520 2.075 1.00 87.75 88 GLN A CA 1
ATOM 631 C C . GLN A 1 88 ? 16.566 6.696 1.389 1.00 87.75 88 GLN A C 1
ATOM 633 O O . GLN A 1 88 ? 17.785 6.674 1.204 1.00 87.75 88 GLN A O 1
ATOM 638 N N . SER A 1 89 ? 15.795 7.717 1.004 1.00 88.00 89 SER A N 1
ATOM 639 C CA . SER A 1 89 ? 16.318 8.994 0.508 1.00 88.00 89 SER A CA 1
ATOM 640 C C . SER A 1 89 ? 16.929 9.798 1.658 1.00 88.00 89 SER A C 1
ATOM 642 O O . SER A 1 89 ? 16.414 9.784 2.776 1.00 88.00 89 SER A O 1
ATOM 644 N N . GLU A 1 90 ? 18.007 10.528 1.372 1.00 87.75 90 GLU A N 1
ATOM 645 C CA . GLU A 1 90 ? 18.600 11.504 2.301 1.00 87.75 90 GLU A CA 1
ATOM 646 C C . GLU A 1 90 ? 17.802 12.815 2.349 1.00 87.75 90 GLU A C 1
ATOM 648 O O . GLU A 1 90 ? 18.017 13.646 3.230 1.00 87.75 90 GLU A O 1
ATOM 653 N N . ARG A 1 91 ? 16.881 13.018 1.399 1.00 87.38 91 ARG A N 1
ATOM 654 C CA . ARG A 1 91 ? 16.060 14.224 1.305 1.00 87.38 91 ARG A CA 1
ATOM 655 C C . ARG A 1 91 ? 14.766 14.076 2.097 1.00 87.38 91 ARG A C 1
ATOM 657 O O . ARG A 1 91 ? 14.044 13.073 1.998 1.00 87.38 91 ARG A O 1
ATOM 664 N N . GLU A 1 92 ? 14.465 15.116 2.862 1.00 89.06 92 GLU A N 1
ATOM 665 C CA . GLU A 1 92 ? 13.234 15.199 3.641 1.00 89.06 92 GLU A CA 1
ATOM 666 C C . GLU A 1 92 ? 12.000 15.319 2.729 1.00 89.06 92 GLU A C 1
ATOM 668 O O . GLU A 1 92 ? 12.092 15.909 1.649 1.00 89.06 92 GLU A O 1
ATOM 673 N N . PRO A 1 93 ? 10.842 14.760 3.131 1.00 90.88 93 PRO A N 1
ATOM 674 C CA . PRO A 1 93 ? 9.583 15.029 2.445 1.00 90.88 93 PRO A CA 1
ATOM 675 C C . PRO A 1 93 ? 9.222 16.509 2.462 1.00 90.88 93 PRO A C 1
ATOM 677 O O . PRO A 1 93 ? 9.268 17.155 3.510 1.00 90.88 93 PRO A O 1
ATOM 680 N N . ASP A 1 94 ? 8.739 17.010 1.329 1.00 87.31 94 ASP A N 1
ATOM 681 C CA . ASP A 1 94 ? 8.030 18.282 1.280 1.00 87.31 94 ASP A CA 1
ATOM 682 C C . ASP A 1 94 ? 6.593 18.147 1.824 1.00 87.31 94 ASP A C 1
ATOM 684 O O . ASP A 1 94 ? 6.017 17.063 1.888 1.00 87.31 94 ASP A O 1
ATOM 688 N N . GLY A 1 95 ? 6.001 19.257 2.262 1.00 87.31 95 GLY A N 1
ATOM 689 C CA . GLY A 1 95 ? 4.597 19.297 2.688 1.00 87.31 95 GLY A CA 1
ATOM 690 C C . GLY A 1 95 ? 3.621 19.695 1.579 1.00 87.31 95 GLY A C 1
ATOM 691 O O . GLY A 1 95 ? 2.417 19.730 1.831 1.00 87.31 95 GLY A O 1
ATOM 692 N N . ASP A 1 96 ? 4.134 20.016 0.390 1.00 89.19 96 ASP A N 1
ATOM 693 C CA . ASP A 1 96 ? 3.391 20.677 -0.686 1.00 89.19 96 ASP A CA 1
ATOM 694 C C . ASP A 1 96 ? 2.802 19.674 -1.689 1.00 89.19 96 ASP A C 1
ATOM 696 O O . ASP A 1 96 ? 1.811 19.961 -2.365 1.00 89.19 96 ASP A O 1
ATOM 700 N N . THR A 1 97 ? 3.387 18.479 -1.773 1.00 91.19 97 THR A N 1
ATOM 701 C CA . THR A 1 97 ? 2.899 17.352 -2.569 1.00 91.19 97 THR A CA 1
ATOM 702 C C . THR A 1 97 ? 2.041 16.402 -1.736 1.00 91.19 97 THR A C 1
ATOM 704 O O . THR A 1 97 ? 2.213 16.256 -0.523 1.00 91.19 97 THR A O 1
ATOM 707 N N . ASP A 1 98 ? 1.112 15.700 -2.395 1.00 91.44 98 ASP A N 1
ATOM 708 C CA . ASP A 1 98 ? 0.295 14.671 -1.738 1.00 91.44 98 ASP A CA 1
ATOM 709 C C . ASP A 1 98 ? 1.180 13.549 -1.162 1.00 91.44 98 ASP A C 1
ATOM 711 O O . ASP A 1 98 ? 0.904 13.017 -0.084 1.00 91.44 98 ASP A O 1
ATOM 715 N N . GLU A 1 99 ? 2.249 13.187 -1.874 1.00 93.81 99 GLU A N 1
ATOM 716 C CA . GLU A 1 99 ? 3.209 12.156 -1.494 1.00 93.81 99 GLU A CA 1
ATOM 717 C C . GLU A 1 99 ? 4.022 12.553 -0.259 1.00 93.81 99 GLU A C 1
ATOM 719 O O . GLU A 1 99 ? 4.108 11.766 0.690 1.00 93.81 99 GLU A O 1
ATOM 724 N N . GLY A 1 100 ? 4.574 13.767 -0.247 1.00 93.31 100 GLY A N 1
ATOM 725 C CA . GLY A 1 100 ? 5.338 14.283 0.882 1.00 93.31 100 GLY A CA 1
ATOM 726 C C . GLY A 1 100 ? 4.461 14.509 2.121 1.00 93.31 100 GLY A C 1
ATOM 727 O O . GLY A 1 100 ? 4.793 14.046 3.217 1.00 93.31 100 GLY A O 1
ATOM 728 N N . TYR A 1 101 ? 3.252 15.057 1.950 1.00 94.56 101 TYR A N 1
ATOM 729 C CA . TYR A 1 101 ? 2.272 15.166 3.035 1.00 94.56 101 TYR A CA 1
ATOM 730 C C . TYR A 1 101 ? 1.886 13.795 3.617 1.00 94.56 101 TYR A C 1
ATOM 732 O O . TYR A 1 101 ? 1.787 13.626 4.841 1.00 94.56 101 TYR A O 1
ATOM 740 N N . ALA A 1 102 ? 1.668 12.790 2.761 1.00 95.69 102 ALA A N 1
ATOM 741 C CA . ALA A 1 102 ? 1.359 11.434 3.204 1.00 95.69 102 ALA A CA 1
ATOM 742 C C . ALA A 1 102 ? 2.504 10.830 4.025 1.00 95.69 102 ALA A C 1
ATOM 744 O O . ALA A 1 102 ? 2.247 10.201 5.055 1.00 95.69 102 ALA A O 1
ATOM 745 N N . GLU A 1 103 ? 3.756 11.048 3.631 1.00 96.00 103 GLU A N 1
ATOM 746 C CA . GLU A 1 103 ? 4.902 10.595 4.411 1.00 96.00 103 GLU A CA 1
ATOM 747 C C . GLU A 1 103 ? 5.043 11.329 5.742 1.00 96.00 103 GLU A C 1
ATOM 749 O O . GLU A 1 103 ? 5.230 10.667 6.759 1.00 96.00 103 GLU A O 1
ATOM 754 N N . LEU A 1 104 ? 4.874 12.653 5.797 1.00 95.94 104 LEU A N 1
ATOM 755 C CA . LEU A 1 104 ? 4.895 13.403 7.062 1.00 95.94 104 LEU A CA 1
ATOM 756 C C . LEU A 1 104 ? 3.846 12.870 8.053 1.00 95.94 104 LEU A C 1
ATOM 758 O O . LEU A 1 104 ? 4.095 12.718 9.259 1.00 95.94 104 LEU A O 1
ATOM 762 N N . LYS A 1 105 ? 2.665 12.506 7.542 1.00 95.06 105 LYS A N 1
ATOM 763 C CA . LYS A 1 105 ? 1.627 11.827 8.324 1.00 95.06 105 LYS A CA 1
ATOM 764 C C . LYS A 1 105 ? 2.095 10.453 8.816 1.00 95.06 105 LYS A C 1
ATOM 766 O O . LYS A 1 105 ? 1.861 10.122 9.980 1.00 95.06 105 LYS A O 1
ATOM 771 N N . LEU A 1 106 ? 2.763 9.665 7.975 1.00 95.88 106 LEU A N 1
ATOM 772 C CA . LEU A 1 106 ? 3.324 8.361 8.347 1.00 95.88 106 LEU A CA 1
ATOM 773 C C . LEU A 1 106 ? 4.446 8.496 9.384 1.00 95.88 106 LEU A C 1
ATOM 775 O O . LEU A 1 106 ? 4.417 7.778 10.379 1.00 95.88 106 LEU A O 1
ATOM 779 N N . MET A 1 107 ? 5.343 9.475 9.251 1.00 95.12 107 MET A N 1
ATOM 780 C CA . MET A 1 107 ? 6.380 9.792 10.242 1.00 95.12 107 MET A CA 1
ATOM 781 C C . MET A 1 107 ? 5.772 10.151 11.602 1.00 95.12 107 MET A C 1
ATOM 783 O O . MET A 1 107 ? 6.279 9.752 12.650 1.00 95.12 107 MET A O 1
ATOM 787 N N . THR A 1 108 ? 4.644 10.864 11.611 1.00 93.75 108 THR A N 1
ATOM 788 C CA . THR A 1 108 ? 3.918 11.174 12.851 1.00 93.75 108 THR A CA 1
ATOM 789 C C . THR A 1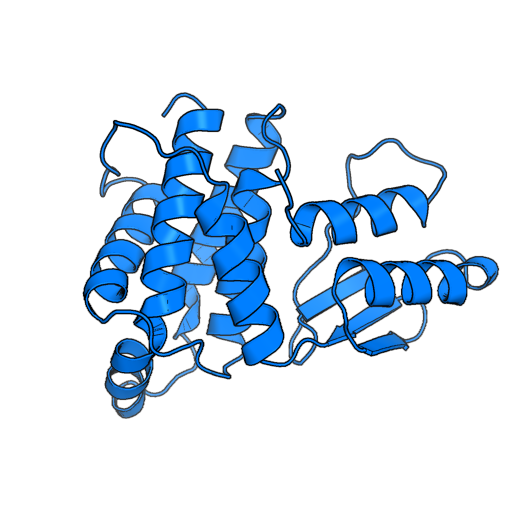 108 ? 3.375 9.910 13.522 1.00 93.75 108 THR A C 1
ATOM 791 O O . THR A 1 108 ? 3.426 9.788 14.748 1.00 93.75 108 THR A O 1
ATOM 794 N N . LEU A 1 109 ? 2.878 8.953 12.734 1.00 93.56 109 LEU A N 1
ATOM 795 C CA . LEU A 1 109 ? 2.429 7.653 13.237 1.00 93.56 109 LEU A CA 1
ATOM 796 C C . LEU A 1 109 ? 3.601 6.774 13.679 1.00 93.56 109 LEU A C 1
ATOM 798 O O . LEU A 1 109 ? 3.491 6.111 14.705 1.00 93.56 109 LEU A O 1
ATOM 802 N N . ALA A 1 110 ? 4.736 6.825 12.979 1.00 93.88 110 ALA A N 1
ATOM 803 C CA . ALA A 1 110 ? 5.937 6.050 13.288 1.00 93.88 110 ALA A CA 1
ATOM 804 C C . ALA A 1 110 ? 6.415 6.269 14.734 1.00 93.88 110 ALA A C 1
ATOM 806 O O . ALA A 1 110 ? 6.849 5.332 15.401 1.00 93.88 110 ALA A O 1
ATOM 807 N N . ARG A 1 111 ? 6.220 7.481 15.277 1.00 92.44 111 ARG A N 1
ATOM 808 C CA . ARG A 1 111 ? 6.513 7.832 16.682 1.00 92.44 111 ARG A CA 1
ATOM 809 C C . ARG A 1 111 ? 5.739 7.002 17.717 1.00 92.44 111 ARG A C 1
ATOM 811 O O . ARG A 1 111 ? 6.027 7.099 18.906 1.00 92.44 111 ARG A O 1
ATOM 818 N N . LYS A 1 112 ? 4.729 6.230 17.307 1.00 89.94 112 LYS A N 1
ATOM 819 C CA . LYS A 1 112 ? 3.953 5.336 18.184 1.00 89.94 112 LYS A CA 1
ATOM 820 C C . LYS A 1 112 ? 4.582 3.944 18.350 1.00 89.94 112 LYS A C 1
ATOM 822 O O . LYS A 1 112 ? 4.118 3.192 19.207 1.00 89.94 112 LYS A O 1
ATOM 827 N N . GLY A 1 113 ? 5.652 3.644 17.608 1.00 86.25 113 GLY A N 1
ATOM 828 C CA . GLY A 1 113 ? 6.413 2.396 17.703 1.00 86.25 113 GLY A CA 1
ATOM 829 C C . GLY A 1 113 ? 5.714 1.190 17.072 1.00 86.25 113 GLY A C 1
ATOM 830 O O . GLY A 1 113 ? 4.624 1.298 16.513 1.00 86.25 113 GLY A O 1
ATOM 831 N N . ASP A 1 114 ? 6.343 0.019 17.147 1.00 85.88 114 ASP A N 1
ATOM 832 C CA . ASP A 1 114 ? 5.771 -1.209 16.592 1.00 85.88 114 ASP A CA 1
ATOM 833 C C . ASP A 1 114 ? 4.705 -1.793 17.528 1.00 85.88 114 ASP A C 1
ATOM 835 O O . ASP A 1 114 ? 5.026 -2.378 18.561 1.00 85.88 114 ASP A O 1
ATOM 839 N N . ARG A 1 115 ? 3.427 -1.635 17.175 1.00 79.88 115 ARG A N 1
ATOM 840 C CA . ARG A 1 115 ? 2.297 -2.279 17.871 1.00 79.88 115 ARG A CA 1
ATOM 841 C C . ARG A 1 115 ? 1.519 -3.236 16.967 1.00 79.88 115 ARG A C 1
ATOM 843 O O . ARG A 1 115 ? 0.404 -3.621 17.299 1.00 79.88 115 ARG A O 1
ATOM 850 N N . GLY A 1 116 ? 2.100 -3.620 15.830 1.00 82.25 116 GLY A N 1
ATOM 851 C CA . GLY A 1 116 ? 1.397 -4.369 14.792 1.00 82.25 116 GLY A CA 1
ATOM 852 C C . GLY A 1 116 ? 0.556 -3.479 13.875 1.00 82.25 116 GLY A C 1
ATOM 853 O O . GLY A 1 116 ? 0.824 -2.289 13.718 1.00 82.25 116 GLY A O 1
ATOM 854 N N . LEU A 1 117 ? -0.428 -4.085 13.213 1.00 85.75 117 LEU A N 1
ATOM 855 C CA . LEU A 1 117 ? -1.266 -3.440 12.207 1.00 85.75 117 LEU A CA 1
ATOM 856 C C . LEU A 1 117 ? -2.737 -3.573 12.608 1.00 85.75 117 LEU A C 1
ATOM 858 O O . LEU A 1 117 ? -3.203 -4.690 12.817 1.00 85.75 117 LEU A O 1
ATOM 862 N N . CYS A 1 118 ? -3.472 -2.460 12.683 1.00 86.56 118 CYS A N 1
ATOM 863 C CA . CYS A 1 118 ? -4.907 -2.526 12.955 1.00 86.56 118 CYS A CA 1
ATOM 864 C C . CYS A 1 118 ? -5.631 -3.275 11.834 1.00 86.56 118 CYS A C 1
ATOM 866 O O . CYS A 1 118 ? -5.391 -3.025 10.647 1.00 86.56 118 CYS A O 1
ATOM 868 N N . ASP A 1 119 ? -6.578 -4.127 12.215 1.00 84.44 119 ASP A N 1
ATOM 869 C CA . ASP A 1 119 ? -7.405 -4.873 11.275 1.00 84.44 119 ASP A CA 1
ATOM 870 C C . ASP A 1 119 ? -8.576 -4.019 10.760 1.00 84.44 119 ASP A C 1
ATOM 872 O O . ASP A 1 119 ? -9.731 -4.195 11.139 1.00 84.44 119 ASP A O 1
ATOM 876 N N . THR A 1 120 ? -8.264 -3.031 9.920 1.00 87.81 120 THR A N 1
ATOM 877 C CA . THR A 1 120 ? -9.277 -2.257 9.193 1.00 87.81 120 THR A CA 1
ATOM 878 C C . THR A 1 120 ? -8.965 -2.240 7.705 1.00 87.81 120 THR A C 1
ATOM 880 O O . THR A 1 120 ? -7.801 -2.172 7.303 1.00 87.81 120 THR A O 1
ATOM 883 N N . ASP A 1 121 ? -10.007 -2.248 6.869 1.00 86.69 121 ASP A N 1
ATOM 884 C CA . ASP A 1 121 ? -9.848 -2.260 5.410 1.00 86.69 121 ASP A CA 1
ATOM 885 C C . ASP A 1 121 ? -8.992 -1.092 4.900 1.00 86.69 121 ASP A C 1
ATOM 887 O O . ASP A 1 121 ? -8.125 -1.268 4.046 1.00 86.69 121 ASP A O 1
ATOM 891 N N . GLY A 1 122 ? -9.205 0.112 5.439 1.00 89.69 122 GLY A N 1
ATOM 892 C CA . GLY A 1 122 ? -8.459 1.305 5.036 1.00 89.69 122 GLY A CA 1
ATOM 893 C C . GLY A 1 122 ? -6.963 1.199 5.340 1.00 89.69 122 GLY A C 1
ATOM 894 O O . GLY A 1 122 ? -6.133 1.566 4.505 1.00 89.69 122 GLY A O 1
ATOM 895 N N . ILE A 1 123 ? -6.608 0.654 6.507 1.00 90.94 123 ILE A N 1
ATOM 896 C CA . ILE A 1 123 ? -5.214 0.474 6.932 1.00 90.94 123 ILE A CA 1
ATOM 897 C C . ILE A 1 123 ? -4.557 -0.657 6.147 1.00 90.94 123 ILE A C 1
ATOM 899 O O . ILE A 1 123 ? -3.451 -0.486 5.636 1.00 90.94 123 ILE A O 1
ATOM 903 N N . LYS A 1 124 ? -5.256 -1.781 5.979 1.00 88.19 124 LYS A N 1
ATOM 904 C CA . LYS A 1 124 ? -4.809 -2.918 5.169 1.00 88.19 124 LYS A CA 1
ATOM 905 C C . LYS A 1 124 ? -4.562 -2.516 3.713 1.00 88.19 124 LYS A C 1
ATOM 907 O O . LYS A 1 124 ? -3.533 -2.883 3.143 1.00 88.19 124 LYS A O 1
ATOM 912 N N . ARG A 1 125 ? -5.443 -1.688 3.140 1.00 89.25 125 ARG A N 1
ATOM 913 C CA . ARG A 1 125 ? -5.278 -1.104 1.803 1.00 89.25 125 ARG A CA 1
ATOM 914 C C . ARG A 1 125 ? -4.039 -0.222 1.706 1.00 89.25 125 ARG A C 1
ATOM 916 O O . ARG A 1 125 ? -3.262 -0.372 0.766 1.00 89.25 125 ARG A O 1
ATOM 923 N N . ALA A 1 126 ? -3.860 0.699 2.652 1.00 92.25 126 ALA A N 1
ATOM 924 C CA . ALA A 1 126 ? -2.702 1.587 2.666 1.00 92.25 126 ALA A CA 1
ATOM 925 C C . ALA A 1 126 ? -1.394 0.793 2.803 1.00 92.25 126 ALA A C 1
ATOM 927 O O . ALA A 1 126 ? -0.474 0.997 2.017 1.00 92.25 126 ALA A O 1
ATOM 928 N N . ALA A 1 127 ? -1.344 -0.175 3.721 1.00 91.19 127 ALA A N 1
ATOM 929 C CA . ALA A 1 127 ? -0.217 -1.086 3.908 1.00 91.19 127 ALA A CA 1
ATOM 930 C C . ALA A 1 127 ? 0.156 -1.834 2.618 1.00 91.19 127 ALA A C 1
ATOM 932 O O . ALA A 1 127 ? 1.323 -1.860 2.227 1.00 91.19 127 ALA A O 1
ATOM 933 N N . TRP A 1 128 ? -0.837 -2.406 1.931 1.00 87.81 128 TRP A N 1
ATOM 934 C CA . TRP A 1 128 ? -0.624 -3.107 0.667 1.00 87.81 128 TRP A CA 1
ATOM 935 C C . TRP A 1 128 ? -0.029 -2.197 -0.415 1.00 87.81 128 TRP A C 1
ATOM 937 O O . TRP A 1 128 ? 0.948 -2.562 -1.068 1.00 87.81 128 TRP A O 1
ATOM 947 N N . LEU A 1 129 ? -0.587 -0.996 -0.588 1.00 89.12 129 LEU A N 1
ATOM 948 C CA . LEU A 1 129 ? -0.139 -0.057 -1.618 1.00 89.12 129 LEU A CA 1
ATOM 949 C C . LEU A 1 129 ? 1.239 0.543 -1.315 1.00 89.12 129 LEU A C 1
ATOM 951 O O . LEU A 1 129 ? 2.024 0.730 -2.242 1.00 89.12 129 LEU A O 1
ATOM 955 N N . LEU A 1 130 ? 1.566 0.767 -0.039 1.00 92.12 130 LEU A N 1
ATOM 956 C CA . LEU A 1 130 ? 2.893 1.214 0.390 1.00 92.12 130 LEU A CA 1
ATOM 957 C C . LEU A 1 130 ? 3.982 0.195 0.033 1.00 92.12 130 LEU A C 1
ATOM 959 O O . LEU A 1 130 ? 5.019 0.583 -0.497 1.00 92.12 130 LEU A O 1
ATOM 963 N N . MET A 1 131 ? 3.744 -1.109 0.229 1.00 88.12 131 MET A N 1
ATOM 964 C CA . MET A 1 131 ? 4.693 -2.142 -0.225 1.00 88.12 131 MET A CA 1
ATOM 965 C C . MET A 1 131 ? 4.920 -2.092 -1.740 1.00 88.12 131 MET A C 1
ATOM 967 O O . MET A 1 131 ? 6.011 -2.394 -2.216 1.00 88.12 131 MET A O 1
ATOM 971 N N . GLY A 1 132 ? 3.907 -1.687 -2.508 1.00 85.88 132 GLY A N 1
ATOM 972 C CA . GLY A 1 132 ? 4.002 -1.560 -3.959 1.00 85.88 132 GLY A CA 1
ATOM 973 C C . GLY A 1 132 ? 4.878 -0.409 -4.450 1.00 85.88 132 GLY A C 1
ATOM 974 O O . GLY A 1 132 ? 5.244 -0.414 -5.625 1.00 85.88 132 GLY A O 1
ATOM 975 N N . VAL A 1 133 ? 5.241 0.547 -3.586 1.00 89.19 133 VAL A N 1
ATOM 976 C CA . VAL A 1 133 ? 6.088 1.695 -3.948 1.00 89.19 133 VAL A CA 1
ATOM 977 C C . VAL A 1 133 ? 7.456 1.229 -4.441 1.00 89.19 133 VAL A C 1
ATOM 979 O O . VAL A 1 133 ? 7.868 1.589 -5.536 1.00 89.19 133 VAL A O 1
ATOM 982 N N . THR A 1 134 ? 8.129 0.361 -3.689 1.00 85.06 134 THR A N 1
ATOM 983 C CA . THR A 1 134 ? 9.492 -0.102 -4.004 1.00 85.06 134 THR A CA 1
ATOM 984 C C . THR A 1 134 ? 9.522 -1.358 -4.877 1.00 85.06 134 THR A C 1
ATOM 986 O O . THR A 1 134 ? 10.573 -1.965 -5.067 1.00 85.06 134 THR A O 1
ATOM 989 N N . ALA A 1 135 ? 8.380 -1.783 -5.423 1.00 82.81 135 ALA A N 1
ATOM 990 C CA . ALA A 1 135 ? 8.284 -3.030 -6.181 1.00 82.81 135 ALA A CA 1
ATOM 991 C C . ALA A 1 135 ? 9.011 -2.985 -7.540 1.00 82.81 135 ALA A C 1
ATOM 993 O O . ALA A 1 135 ? 9.322 -4.039 -8.094 1.00 82.81 135 ALA A O 1
ATOM 994 N N . TYR A 1 136 ? 9.284 -1.789 -8.075 1.00 80.88 136 TYR A N 1
ATOM 995 C CA . TYR A 1 136 ? 9.896 -1.588 -9.394 1.00 80.88 136 TYR A CA 1
ATOM 996 C C . TYR A 1 136 ? 11.072 -0.605 -9.315 1.00 80.88 136 TYR A C 1
ATOM 998 O O . TYR A 1 136 ? 11.002 0.480 -9.891 1.00 80.88 136 TYR A O 1
ATOM 1006 N N . PRO A 1 137 ? 12.173 -0.966 -8.632 1.00 81.12 137 PRO A N 1
ATOM 1007 C CA . PRO A 1 137 ? 13.271 -0.037 -8.347 1.00 81.12 137 PRO A CA 1
ATOM 1008 C C . PRO A 1 137 ? 13.994 0.488 -9.597 1.00 81.12 137 PRO A C 1
ATOM 1010 O O . PRO A 1 137 ? 14.714 1.472 -9.513 1.00 81.12 137 PRO A O 1
ATOM 1013 N N . GLN A 1 138 ? 13.794 -0.150 -10.755 1.00 85.00 138 GLN A N 1
ATOM 1014 C CA . GLN A 1 138 ? 14.366 0.257 -12.044 1.00 85.00 138 GLN A CA 1
ATOM 1015 C C . GLN A 1 138 ? 13.380 1.051 -12.927 1.00 85.00 138 GLN A C 1
ATOM 1017 O O . GLN A 1 138 ? 13.735 1.462 -14.027 1.00 85.00 138 GLN A O 1
ATOM 1022 N N . ASP A 1 139 ? 12.132 1.254 -12.484 1.00 86.06 139 ASP A N 1
ATOM 1023 C CA . ASP A 1 139 ? 11.091 1.975 -13.227 1.00 86.06 139 ASP A CA 1
ATOM 1024 C C . ASP A 1 139 ? 10.566 3.148 -12.390 1.00 86.06 139 ASP A C 1
ATOM 1026 O O . ASP A 1 139 ? 9.599 3.037 -11.624 1.00 86.06 139 ASP A O 1
ATOM 1030 N N . ALA A 1 140 ? 11.218 4.300 -12.549 1.00 88.94 140 ALA A N 1
ATOM 1031 C CA . ALA A 1 140 ? 10.871 5.524 -11.835 1.00 88.94 140 ALA A CA 1
ATOM 1032 C C . ALA A 1 140 ? 9.436 5.994 -12.134 1.00 88.94 140 ALA A C 1
ATOM 1034 O O . ALA A 1 140 ? 8.728 6.452 -11.238 1.00 88.94 140 ALA A O 1
ATOM 1035 N N . LYS A 1 141 ? 8.952 5.831 -13.373 1.00 88.88 141 LYS A N 1
ATOM 1036 C CA . LYS A 1 141 ? 7.598 6.259 -13.758 1.00 88.88 141 LYS A CA 1
ATOM 1037 C C . LYS A 1 141 ? 6.537 5.422 -13.051 1.00 88.88 141 LYS A C 1
ATOM 1039 O O . LYS A 1 141 ? 5.549 5.963 -12.548 1.00 88.88 141 LYS A O 1
ATOM 1044 N N . ARG A 1 142 ? 6.731 4.103 -13.000 1.00 84.94 142 ARG A N 1
ATOM 1045 C CA . ARG A 1 142 ? 5.833 3.189 -12.288 1.00 84.94 142 ARG A CA 1
ATOM 1046 C C . ARG A 1 142 ? 5.916 3.388 -10.781 1.00 84.94 142 ARG A C 1
ATOM 1048 O O . ARG A 1 142 ? 4.872 3.392 -10.136 1.00 84.94 142 ARG A O 1
ATOM 1055 N N . THR A 1 143 ? 7.110 3.625 -10.244 1.00 88.19 143 THR A N 1
ATOM 1056 C CA . THR A 1 143 ? 7.311 3.957 -8.827 1.00 88.19 143 THR A CA 1
ATOM 1057 C C . THR A 1 143 ? 6.553 5.227 -8.445 1.00 88.19 143 THR A C 1
ATOM 1059 O O . THR A 1 143 ? 5.738 5.186 -7.527 1.00 88.19 143 THR A O 1
ATOM 1062 N N . ALA A 1 144 ? 6.688 6.311 -9.216 1.00 90.06 144 ALA A N 1
ATOM 1063 C CA . ALA A 1 144 ? 5.941 7.553 -8.997 1.00 90.06 144 ALA A CA 1
ATOM 1064 C C . ALA A 1 144 ? 4.415 7.335 -9.028 1.00 90.06 144 ALA A C 1
ATOM 1066 O O . ALA A 1 144 ? 3.684 7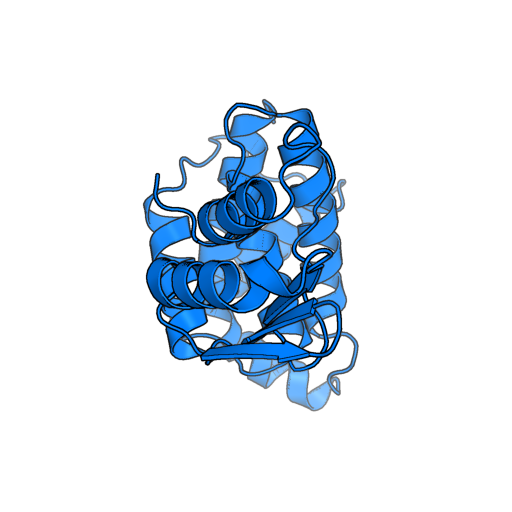.851 -8.184 1.00 90.06 144 ALA A O 1
ATOM 1067 N N . ALA A 1 145 ? 3.912 6.528 -9.969 1.00 89.12 145 ALA A N 1
ATOM 1068 C CA . ALA A 1 145 ? 2.488 6.195 -10.025 1.00 89.12 145 ALA A CA 1
ATOM 1069 C C . ALA A 1 145 ? 2.015 5.417 -8.781 1.00 89.12 145 ALA A C 1
ATOM 1071 O O . ALA A 1 145 ? 0.920 5.671 -8.278 1.00 89.12 145 ALA A O 1
ATOM 1072 N N . ARG A 1 146 ? 2.833 4.494 -8.258 1.00 88.12 146 ARG A N 1
ATOM 1073 C CA . ARG A 1 146 ? 2.519 3.748 -7.028 1.00 88.12 146 ARG A CA 1
ATOM 1074 C C . ARG A 1 146 ? 2.601 4.614 -5.782 1.00 88.12 146 ARG A C 1
ATOM 1076 O O . ARG A 1 146 ? 1.742 4.473 -4.919 1.00 88.12 146 ARG A O 1
ATOM 1083 N N . MET A 1 147 ? 3.554 5.540 -5.717 1.00 92.38 147 MET A N 1
ATOM 1084 C CA . MET A 1 147 ? 3.618 6.531 -4.642 1.00 92.38 147 MET A CA 1
ATOM 1085 C C . MET A 1 147 ? 2.338 7.363 -4.574 1.00 92.38 147 MET A C 1
ATOM 1087 O O . MET A 1 147 ? 1.769 7.493 -3.495 1.00 92.38 147 MET A O 1
ATOM 1091 N N . LYS A 1 148 ? 1.815 7.825 -5.716 1.00 92.81 148 LYS A N 1
ATOM 1092 C CA . LYS A 1 148 ? 0.523 8.534 -5.779 1.00 92.81 148 LYS A CA 1
ATOM 1093 C C . LYS A 1 148 ? -0.638 7.693 -5.260 1.00 92.81 148 LYS A C 1
ATOM 1095 O O . LYS A 1 148 ? -1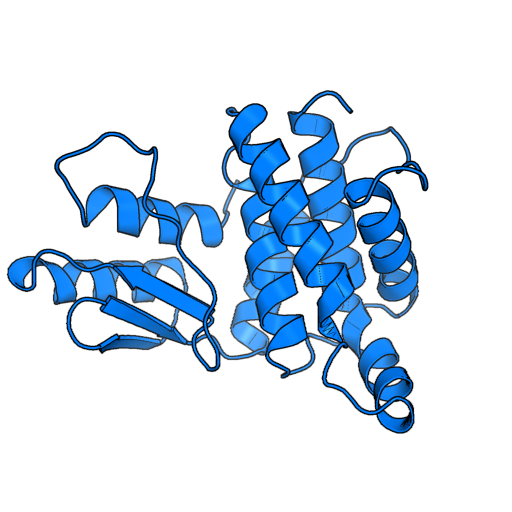.429 8.155 -4.441 1.00 92.81 148 LYS A O 1
ATOM 1100 N N . GLU A 1 149 ? -0.741 6.443 -5.712 1.00 91.19 149 GLU A N 1
ATOM 1101 C CA . GLU A 1 149 ? -1.788 5.522 -5.250 1.00 91.19 149 GLU A CA 1
ATOM 1102 C C . GLU A 1 149 ? -1.686 5.250 -3.737 1.00 91.19 149 GLU A C 1
ATOM 1104 O O . GLU A 1 149 ? -2.706 5.238 -3.039 1.00 91.19 149 GLU A O 1
ATOM 1109 N N . ALA A 1 150 ? -0.468 5.074 -3.218 1.00 92.75 150 ALA A N 1
ATOM 1110 C CA . ALA A 1 150 ? -0.208 4.864 -1.799 1.00 92.75 150 ALA A CA 1
ATOM 1111 C C . ALA A 1 150 ? -0.525 6.115 -0.965 1.00 92.75 150 ALA A C 1
ATOM 1113 O O . ALA A 1 150 ? -1.197 6.003 0.060 1.00 92.75 150 ALA A O 1
ATOM 1114 N N . ALA A 1 151 ? -0.128 7.304 -1.423 1.00 95.38 151 ALA A N 1
ATOM 1115 C CA . ALA A 1 151 ? -0.408 8.574 -0.759 1.00 95.38 151 ALA A CA 1
ATOM 1116 C C . ALA A 1 151 ? -1.918 8.815 -0.605 1.00 95.38 151 ALA A C 1
ATOM 1118 O O . ALA A 1 151 ? -2.402 9.107 0.494 1.00 95.38 151 ALA A O 1
ATOM 1119 N N . LEU A 1 152 ? -2.690 8.582 -1.673 1.00 93.88 152 LEU A N 1
ATOM 1120 C CA . LEU A 1 152 ? -4.153 8.645 -1.628 1.00 93.88 152 LEU A CA 1
ATOM 1121 C C . LEU A 1 152 ? -4.733 7.648 -0.617 1.00 93.88 152 LEU A C 1
ATOM 1123 O O . LEU A 1 152 ? -5.602 8.003 0.181 1.00 93.88 152 LEU A O 1
ATOM 1127 N N . ALA A 1 153 ? -4.228 6.413 -0.592 1.00 93.12 153 ALA A N 1
ATOM 1128 C CA . ALA A 1 153 ? -4.680 5.409 0.366 1.00 93.12 153 ALA A CA 1
ATOM 1129 C C . ALA A 1 153 ? -4.364 5.789 1.819 1.00 93.12 153 ALA A C 1
ATOM 1131 O O . ALA A 1 153 ? -5.225 5.653 2.683 1.00 93.12 153 ALA A O 1
ATOM 1132 N N . VAL A 1 154 ? -3.178 6.335 2.089 1.00 95.38 154 VAL A N 1
ATOM 1133 C CA . VAL A 1 154 ? -2.783 6.852 3.410 1.00 95.38 154 VAL A CA 1
ATOM 1134 C C . VAL A 1 154 ? -3.668 8.025 3.832 1.00 95.38 154 VAL A C 1
ATOM 1136 O O . VAL A 1 154 ? -4.019 8.164 5.013 1.00 95.38 154 VAL A O 1
ATOM 1139 N N . ARG A 1 155 ? -4.081 8.877 2.887 1.00 92.38 155 ARG A N 1
ATOM 1140 C CA . ARG A 1 155 ? -5.023 9.969 3.158 1.00 92.38 155 ARG A CA 1
ATOM 1141 C C . ARG A 1 155 ? -6.377 9.425 3.607 1.00 92.38 155 ARG A C 1
ATOM 1143 O O . ARG A 1 155 ? -6.908 9.886 4.618 1.00 92.38 155 ARG A O 1
ATOM 1150 N N . GLU A 1 156 ? -6.878 8.409 2.911 1.00 92.31 156 GLU A N 1
ATOM 1151 C CA . GLU A 1 156 ? -8.209 7.832 3.114 1.00 92.31 156 GLU A CA 1
ATOM 1152 C C . GLU A 1 156 ? -8.279 6.693 4.144 1.00 92.31 156 GLU A C 1
ATOM 1154 O O . GLU A 1 156 ? -9.378 6.272 4.489 1.00 92.31 156 GLU A O 1
ATOM 1159 N N . MET A 1 157 ? -7.159 6.220 4.702 1.00 91.75 157 MET A N 1
ATOM 1160 C CA . MET A 1 157 ? -7.134 5.006 5.542 1.00 91.75 157 MET A CA 1
ATOM 1161 C C . MET A 1 157 ? -8.021 5.054 6.802 1.00 91.75 157 MET A C 1
ATOM 1163 O O . MET A 1 157 ? -8.313 4.012 7.375 1.00 91.75 157 MET A O 1
ATOM 1167 N N . LEU A 1 158 ? -8.448 6.248 7.238 1.00 90.06 158 LEU A N 1
ATOM 1168 C CA . LEU A 1 158 ? -9.361 6.453 8.376 1.00 90.06 158 LEU A CA 1
ATOM 1169 C C . LEU A 1 158 ? -10.694 7.122 7.972 1.00 90.06 158 LEU A C 1
ATOM 1171 O O . LEU A 1 158 ? -11.411 7.613 8.845 1.00 90.06 158 LEU A O 1
ATOM 1175 N N . LYS A 1 159 ? -10.999 7.225 6.670 1.00 89.00 159 LYS A N 1
ATOM 1176 C CA . LYS A 1 159 ? -12.124 8.016 6.131 1.00 89.00 159 LYS A CA 1
ATOM 1177 C C . LYS A 1 159 ? -13.465 7.595 6.731 1.00 89.00 159 LYS A C 1
ATOM 1179 O O . LYS A 1 159 ? -14.178 8.453 7.245 1.00 89.00 159 LYS A O 1
ATOM 1184 N N . ASP A 1 160 ? -13.721 6.292 6.772 1.00 86.19 160 ASP A N 1
ATOM 1185 C CA . ASP A 1 160 ? -14.996 5.717 7.224 1.00 86.19 160 ASP A CA 1
ATOM 1186 C C . ASP A 1 160 ? -15.020 5.385 8.726 1.00 86.19 160 ASP A C 1
ATOM 1188 O O . ASP A 1 160 ? -15.975 4.807 9.234 1.00 86.19 160 ASP A O 1
ATOM 1192 N N . ILE A 1 161 ? -13.966 5.760 9.456 1.00 87.12 161 ILE A N 1
ATOM 1193 C CA . ILE A 1 161 ? -13.833 5.489 10.889 1.00 87.12 161 ILE A CA 1
ATOM 1194 C C . ILE A 1 161 ? -14.389 6.683 11.677 1.00 87.12 161 ILE A C 1
ATOM 1196 O O . ILE A 1 161 ? -13.955 7.817 11.418 1.00 87.12 161 ILE A O 1
ATOM 1200 N N . PRO A 1 162 ? -15.286 6.476 12.661 1.00 89.06 162 PRO A N 1
ATOM 1201 C CA . PRO A 1 162 ? -15.802 7.545 13.513 1.00 89.06 162 PRO A CA 1
ATOM 1202 C C . PRO A 1 162 ? -14.685 8.321 14.216 1.00 89.06 162 PRO A C 1
ATOM 1204 O O . PRO A 1 162 ? -13.734 7.739 14.735 1.00 89.06 162 PRO A O 1
ATOM 1207 N N . THR A 1 163 ? -14.805 9.650 14.302 1.00 87.38 163 THR A N 1
ATOM 1208 C CA . THR A 1 163 ? -13.756 10.520 14.875 1.00 87.38 163 THR A CA 1
ATOM 1209 C C . THR A 1 163 ? -13.313 10.094 16.276 1.00 87.38 163 THR A C 1
ATOM 1211 O O . THR A 1 163 ? -12.122 10.155 16.573 1.00 87.38 163 THR A O 1
ATOM 1214 N N . LYS A 1 164 ? -14.248 9.614 17.107 1.00 89.19 164 LYS A N 1
ATOM 1215 C CA . LYS A 1 164 ? -13.979 9.144 18.476 1.00 89.19 164 LYS A CA 1
ATOM 1216 C C . LYS A 1 164 ? -13.076 7.903 18.521 1.00 89.19 164 LYS A C 1
ATOM 1218 O O . LYS A 1 164 ? -12.320 7.739 19.469 1.00 89.19 164 LYS A O 1
ATOM 1223 N N . GLU A 1 165 ? -13.112 7.064 17.488 1.00 87.38 165 GLU A N 1
ATOM 1224 C CA . GLU A 1 165 ? -12.330 5.821 17.393 1.00 87.38 165 GLU A CA 1
ATOM 1225 C C . GLU A 1 165 ? -10.976 6.034 16.704 1.00 87.38 165 GLU A C 1
ATOM 1227 O O . GLU A 1 165 ? -10.012 5.310 16.965 1.00 87.38 165 GLU A O 1
ATOM 1232 N N . ARG A 1 166 ? -10.860 7.074 15.861 1.00 88.38 166 ARG A N 1
ATOM 1233 C CA . ARG A 1 166 ? -9.632 7.377 15.104 1.00 88.38 166 ARG A CA 1
ATOM 1234 C C . ARG A 1 166 ? -8.411 7.536 15.995 1.00 88.38 166 ARG A C 1
ATOM 1236 O O . ARG A 1 166 ? -7.317 7.170 15.576 1.00 88.38 166 ARG A O 1
ATOM 1243 N N . GLU A 1 167 ? -8.559 8.116 17.183 1.00 85.44 167 GLU A N 1
ATOM 1244 C CA . GLU A 1 167 ? -7.416 8.308 18.074 1.00 85.44 167 GLU A CA 1
ATOM 1245 C C . GLU A 1 167 ? -6.888 6.979 18.620 1.00 85.44 167 GLU A C 1
ATOM 1247 O O . GLU A 1 167 ? -5.676 6.771 18.616 1.00 85.44 167 GLU A O 1
ATOM 1252 N N . SER A 1 168 ? -7.782 6.063 19.007 1.00 85.81 168 SER A N 1
ATOM 1253 C CA . SER A 1 168 ? -7.399 4.717 19.443 1.00 85.81 168 SER A CA 1
ATOM 1254 C C . SER A 1 168 ? -6.647 3.986 18.336 1.00 85.81 168 SER A C 1
ATOM 1256 O O . SER A 1 168 ? -5.533 3.515 18.540 1.00 85.81 168 SER A O 1
ATOM 1258 N N . ILE A 1 169 ? -7.194 4.016 17.120 1.00 85.38 169 ILE A N 1
ATOM 1259 C CA . ILE A 1 169 ? -6.588 3.368 15.954 1.00 85.38 169 ILE A CA 1
ATOM 1260 C C . ILE A 1 169 ? -5.225 3.984 15.614 1.00 85.38 169 ILE A C 1
ATOM 1262 O O . ILE A 1 169 ? -4.257 3.271 15.365 1.00 85.38 169 ILE A O 1
ATOM 1266 N N . ARG A 1 170 ? -5.082 5.314 15.671 1.00 86.06 170 ARG A N 1
ATOM 1267 C CA . ARG A 1 170 ? -3.787 5.980 15.436 1.00 86.06 170 ARG A CA 1
ATOM 1268 C C . ARG A 1 170 ? -2.711 5.560 16.435 1.00 86.06 170 ARG A C 1
ATOM 1270 O O . ARG A 1 170 ? -1.538 5.583 16.072 1.00 86.06 170 ARG A O 1
ATOM 1277 N N . ARG A 1 171 ? -3.075 5.196 17.671 1.00 84.62 171 ARG A N 1
ATOM 1278 C CA . ARG A 1 171 ? -2.116 4.692 18.672 1.00 84.62 171 ARG A CA 1
ATOM 1279 C C . ARG A 1 171 ? -1.565 3.315 18.303 1.00 84.62 171 ARG A C 1
ATOM 1281 O O . ARG A 1 171 ? -0.472 2.988 18.748 1.00 84.62 171 ARG A O 1
ATOM 1288 N N . GLU A 1 172 ? -2.281 2.553 17.486 1.00 87.12 172 GLU A N 1
ATOM 1289 C CA . GLU A 1 172 ? -1.899 1.218 17.015 1.00 87.12 172 GLU A CA 1
ATOM 1290 C C . GLU A 1 172 ? -1.289 1.230 15.600 1.00 87.12 172 GLU A C 1
ATOM 1292 O O . GLU A 1 172 ? -0.583 0.305 15.217 1.00 87.12 172 GLU A O 1
ATOM 1297 N N . CYS A 1 173 ? -1.457 2.316 14.839 1.00 89.12 173 CYS A N 1
ATOM 1298 C CA . CYS A 1 173 ? -0.919 2.482 13.481 1.00 89.12 173 CYS A CA 1
ATOM 1299 C C . CYS A 1 173 ? 0.599 2.754 13.400 1.00 89.12 173 CYS A C 1
ATOM 1301 O O . CYS A 1 173 ? 1.081 3.264 12.386 1.00 89.12 173 CYS A O 1
ATOM 1303 N N . GLY A 1 174 ? 1.376 2.471 14.443 1.00 92.94 174 GLY A N 1
ATOM 1304 C CA . GLY A 1 174 ? 2.796 2.820 14.442 1.00 92.94 174 GLY A CA 1
ATOM 1305 C C . GLY A 1 174 ? 3.627 2.011 13.440 1.00 92.94 174 GLY A C 1
ATOM 1306 O O . GLY A 1 174 ? 4.500 2.578 12.783 1.00 92.94 174 GLY A O 1
ATOM 1307 N N . LEU A 1 175 ? 3.287 0.734 13.208 1.00 93.94 175 LEU A N 1
ATOM 1308 C CA . LEU A 1 175 ? 3.968 -0.098 12.208 1.00 93.94 175 LEU A CA 1
ATOM 1309 C C . LEU A 1 175 ? 3.775 0.427 10.784 1.00 93.94 175 LEU A C 1
ATOM 1311 O O . LEU A 1 175 ? 4.750 0.558 10.049 1.00 93.94 175 LEU A O 1
ATOM 1315 N N . ILE A 1 176 ? 2.533 0.745 10.395 1.00 94.06 176 ILE A N 1
ATOM 1316 C CA . ILE A 1 176 ? 2.278 1.332 9.073 1.00 94.06 176 ILE A CA 1
ATOM 1317 C C . ILE A 1 176 ? 2.954 2.699 8.950 1.00 94.06 176 ILE A C 1
ATOM 1319 O O . ILE A 1 176 ? 3.432 3.024 7.873 1.00 94.06 176 ILE A O 1
ATOM 1323 N N . GLY A 1 177 ? 3.069 3.456 10.047 1.00 95.31 177 GLY A N 1
ATOM 1324 C CA . GLY A 1 177 ? 3.858 4.684 10.094 1.00 95.31 177 GLY A CA 1
ATOM 1325 C C . GLY A 1 177 ? 5.329 4.457 9.742 1.00 95.31 177 GLY A C 1
ATOM 1326 O O . GLY A 1 177 ? 5.818 5.066 8.798 1.00 95.31 177 GLY A O 1
ATOM 1327 N N . MET A 1 178 ? 6.014 3.555 10.454 1.00 95.44 178 MET A N 1
ATOM 1328 C CA . MET A 1 178 ? 7.441 3.263 10.233 1.00 95.44 178 MET A CA 1
ATOM 1329 C C . MET A 1 178 ? 7.705 2.659 8.852 1.00 95.44 178 MET A C 1
ATOM 1331 O O . MET A 1 178 ? 8.542 3.158 8.101 1.00 95.44 178 MET A O 1
ATOM 1335 N N . ALA A 1 179 ? 6.972 1.598 8.500 1.00 94.38 179 ALA A N 1
ATOM 1336 C CA . ALA A 1 179 ? 7.154 0.924 7.221 1.00 94.38 179 ALA A CA 1
ATOM 1337 C C . ALA A 1 179 ? 6.744 1.838 6.064 1.00 94.38 179 ALA A C 1
ATOM 1339 O O . ALA A 1 179 ? 7.454 1.940 5.070 1.00 94.38 179 ALA A O 1
ATOM 1340 N N . GLY A 1 180 ? 5.624 2.545 6.206 1.00 94.56 180 GLY A N 1
ATOM 1341 C CA . GLY A 1 180 ? 5.133 3.461 5.192 1.00 94.56 180 GLY A CA 1
ATOM 1342 C C . GLY A 1 180 ? 6.084 4.619 4.933 1.00 94.56 180 GLY A C 1
ATOM 1343 O O . GLY A 1 180 ? 6.344 4.909 3.769 1.00 94.56 180 GLY A O 1
ATOM 1344 N N . SER A 1 181 ? 6.625 5.265 5.973 1.00 95.94 181 SER A N 1
ATOM 1345 C CA . SER A 1 181 ? 7.567 6.369 5.763 1.00 95.94 181 SER A CA 1
ATOM 1346 C C . SER A 1 181 ? 8.853 5.883 5.100 1.00 95.94 181 SER A C 1
ATOM 1348 O O . SER A 1 181 ? 9.303 6.488 4.134 1.00 95.94 181 SER A O 1
ATOM 1350 N N . ALA A 1 182 ? 9.398 4.744 5.538 1.00 95.50 182 ALA A N 1
ATOM 1351 C CA . ALA A 1 182 ? 10.590 4.158 4.926 1.00 95.50 182 ALA A CA 1
ATOM 1352 C C . ALA A 1 182 ? 10.370 3.797 3.446 1.00 95.50 182 ALA A C 1
ATOM 1354 O O . ALA A 1 182 ? 11.221 4.079 2.605 1.00 95.50 182 ALA A O 1
ATOM 1355 N N . LEU A 1 183 ? 9.215 3.215 3.108 1.00 94.88 183 LEU A N 1
ATOM 1356 C CA . LEU A 1 183 ? 8.879 2.833 1.735 1.00 94.88 183 LEU A CA 1
ATOM 1357 C C . LEU A 1 183 ? 8.619 4.052 0.838 1.00 94.88 183 LEU A C 1
ATOM 1359 O O . LEU A 1 183 ? 9.041 4.044 -0.316 1.00 94.88 183 LEU A O 1
ATOM 1363 N N . MET A 1 184 ? 7.980 5.108 1.354 1.00 95.69 184 MET A N 1
ATOM 1364 C CA . MET A 1 184 ? 7.819 6.379 0.632 1.00 95.69 184 MET A CA 1
ATOM 1365 C C . MET A 1 184 ? 9.170 7.070 0.408 1.00 95.69 184 MET A C 1
ATOM 1367 O O . MET A 1 184 ? 9.435 7.523 -0.705 1.00 95.69 184 MET A O 1
ATOM 1371 N N . SER A 1 185 ? 10.043 7.073 1.421 1.00 95.81 185 SER A N 1
ATOM 1372 C CA . SER A 1 185 ? 11.422 7.568 1.326 1.00 95.81 185 SER A CA 1
ATOM 1373 C C . SER A 1 185 ? 12.243 6.818 0.283 1.00 95.81 185 SER A C 1
ATOM 1375 O O . SER A 1 185 ? 12.886 7.429 -0.571 1.00 95.81 185 SER A O 1
ATOM 1377 N N . ALA A 1 186 ? 12.158 5.490 0.269 1.00 94.06 186 ALA A N 1
ATOM 1378 C CA . ALA A 1 186 ? 12.804 4.686 -0.760 1.00 94.06 186 ALA A CA 1
ATOM 1379 C C . ALA A 1 186 ? 12.212 4.927 -2.156 1.00 94.06 186 ALA A C 1
ATOM 1381 O O . ALA A 1 186 ? 12.947 5.007 -3.140 1.00 94.06 186 ALA A O 1
ATOM 1382 N N . GLY A 1 187 ? 10.893 5.112 -2.250 1.00 93.00 187 GLY A N 1
ATOM 1383 C CA . GLY A 1 187 ? 10.226 5.532 -3.479 1.00 93.00 187 GLY A CA 1
ATOM 1384 C C . GLY A 1 187 ? 10.787 6.843 -4.025 1.00 93.00 187 GLY A C 1
ATOM 1385 O O . GLY A 1 187 ? 11.147 6.896 -5.200 1.00 93.00 187 GLY A O 1
ATOM 1386 N N . ARG A 1 188 ? 10.936 7.866 -3.169 1.00 93.75 188 ARG A N 1
ATOM 1387 C CA . ARG A 1 188 ? 11.566 9.147 -3.529 1.00 93.75 188 ARG A CA 1
ATOM 1388 C C . ARG A 1 188 ? 12.975 8.956 -4.073 1.00 93.75 188 ARG A C 1
ATOM 1390 O O . ARG A 1 188 ? 13.262 9.439 -5.166 1.00 93.75 188 ARG A O 1
ATOM 1397 N N . LYS A 1 189 ? 13.800 8.160 -3.384 1.00 93.50 189 LYS A N 1
ATOM 1398 C CA . LYS A 1 189 ? 15.157 7.833 -3.844 1.00 93.50 189 LYS A CA 1
ATOM 1399 C C . LYS A 1 189 ? 15.151 7.267 -5.268 1.00 93.50 189 LYS A C 1
ATOM 1401 O O . LYS A 1 189 ? 15.916 7.728 -6.109 1.00 93.50 189 LYS A O 1
ATOM 1406 N N . ILE A 1 190 ? 14.262 6.312 -5.556 1.00 91.00 190 ILE A N 1
ATOM 1407 C CA . ILE A 1 190 ? 14.130 5.681 -6.883 1.00 91.00 190 ILE A CA 1
ATOM 1408 C C . ILE A 1 190 ? 13.757 6.702 -7.969 1.00 91.00 190 ILE A C 1
ATOM 1410 O O . ILE A 1 190 ? 14.234 6.603 -9.098 1.00 91.00 190 ILE A O 1
ATOM 1414 N N . ILE A 1 191 ? 12.911 7.686 -7.651 1.00 91.75 191 ILE A N 1
ATOM 1415 C CA . ILE A 1 191 ? 12.467 8.707 -8.616 1.00 91.75 191 ILE A CA 1
ATOM 1416 C C . ILE A 1 191 ? 13.369 9.950 -8.653 1.00 91.75 191 ILE A C 1
ATOM 1418 O O . ILE A 1 191 ? 13.065 10.894 -9.380 1.00 91.75 191 ILE A O 1
ATOM 1422 N N . GLY A 1 192 ? 14.481 9.945 -7.911 1.00 85.88 192 GLY A N 1
ATOM 1423 C CA . GLY A 1 192 ? 15.443 11.049 -7.858 1.00 85.88 192 GLY A CA 1
ATOM 1424 C C . GLY A 1 192 ? 14.981 12.255 -7.033 1.00 85.88 192 GLY A C 1
ATOM 1425 O O . GLY A 1 192 ? 15.510 13.357 -7.225 1.00 85.88 192 GLY A O 1
ATOM 1426 N N . LEU A 1 193 ? 14.003 12.054 -6.141 1.00 78.50 193 LEU A N 1
ATOM 1427 C CA . LEU A 1 193 ? 13.460 13.073 -5.243 1.00 78.50 193 LEU A CA 1
ATOM 1428 C C . LEU A 1 193 ? 14.057 13.033 -3.840 1.00 78.50 193 LEU A C 1
ATOM 1430 O O . LEU A 1 193 ? 14.411 11.960 -3.295 1.00 78.50 193 LEU A O 1
#

Foldseek 3Di:
DQQLLLQLLVLLQVQVPDDPSDDQDQAQDVQFLGKRFHPDPVCQVVSQVSNCVSQVFHWDDDPRIIGTGDDQQSLLVNLVVLLVPFDFAPDQQDCPDLLSVLLVVLLVLLVLPALTFDPDSLRSNLSSLLSVLCSCLQDLPSNVVSSVSSSVSSVCSCVPPDPVCVVVNSSNCNSCSSSSNSSSRSSCVSNVD

pLDDT: mean 80.59, std 13.82, range [36.69, 96.0]